Protein AF-A0A6H0S3Q8-F1 (afdb_monomer_lite)

pLDDT: mean 83.38, std 21.19, range [35.56, 98.62]

Foldseek 3Di:
DDDDDDDDDDDDDDDDDDDDDDDDDDDDPDPPPPPDPPPPQPCDLAADLVLLVLLQVVVCVVLVHHQQQKKFQKWWGFSQSWIWTFTARSVHRQWTWIWIAGPVGDIDIGTDDPPDPVCSVVVVLSIDGSPLAPSVLQNVLVVCVLVADDDDSSQKDKGTWMWHQDPVPRAIWIWIFMDHPVRTKIWIAHSHNHTDDID

Secondary structure (DSSP, 8-state):
------------------------------------------------HHHHHHHHHHHHHHHTS-GGG-EEEEEEE-TTS-EEEEEE-SSSTT-EEEEEE-TTS-EEEEEE--S-GGGHHHHHHH-EETTSS-HHHHHHHHHHHTTTS-S-GGG-----EEEEE-TTT--EEEEEEES-TTS-EEEEE-TT--EEEE-

Sequence (199 aa):
MTHTLRTLTAALFIGSTLVACGGSESPTASPSSSTESAATDPAATVLTLATVNQARSTLEELTGAPLNTIQVQSMSIAPSGDMSADALDPDKPTELNKYVAYPDGRTDIRPYDYGGAEKYDALLTTMFGADLVSPETIVSSWEDSFNRVEGERADMKATGVTIARNSGSGEIELYIVNGPERDRQTVYYDPAGTFLRVS

Radius of gyration: 30.55 Å; chains: 1; bounding box: 89×41×84 Å

Organism: NCBI:txid117567

Structure (mmCIF, N/CA/C/O backbone):
data_AF-A0A6H0S3Q8-F1
#
_entry.id   AF-A0A6H0S3Q8-F1
#
loop_
_atom_site.group_PDB
_atom_site.id
_atom_site.type_symbol
_atom_site.label_atom_id
_atom_site.label_alt_id
_atom_site.label_comp_id
_atom_site.label_asym_id
_atom_site.label_entity_id
_atom_site.label_seq_id
_atom_site.pdbx_PDB_ins_code
_atom_site.Cartn_x
_atom_site.Cartn_y
_atom_site.Cartn_z
_atom_site.occupancy
_atom_site.B_iso_or_equiv
_atom_site.auth_seq_id
_atom_site.auth_comp_id
_atom_site.auth_asym_id
_atom_site.auth_atom_id
_atom_site.pdbx_PDB_model_num
ATOM 1 N N . MET A 1 1 ? 75.787 8.147 -14.579 1.00 37.97 1 MET A N 1
ATOM 2 C CA . MET A 1 1 ? 76.760 7.110 -14.984 1.00 37.97 1 MET A CA 1
ATOM 3 C C . MET A 1 1 ? 76.049 5.763 -14.846 1.00 37.97 1 MET A C 1
ATOM 5 O O . MET A 1 1 ? 75.705 5.428 -13.725 1.00 37.97 1 MET A O 1
ATOM 9 N N . THR A 1 2 ? 75.403 5.246 -15.908 1.00 40.44 2 THR A N 1
ATOM 10 C CA . THR A 1 2 ? 75.911 4.208 -16.864 1.00 40.44 2 THR A CA 1
ATOM 11 C C . THR A 1 2 ? 76.284 2.903 -16.137 1.00 40.44 2 THR A C 1
ATOM 13 O O . THR A 1 2 ? 77.103 2.965 -15.235 1.00 40.44 2 THR A O 1
ATOM 16 N N . HIS A 1 3 ? 75.713 1.711 -16.380 1.00 36.41 3 HIS A N 1
ATOM 17 C CA . HIS A 1 3 ? 75.338 0.977 -17.612 1.00 36.41 3 HIS A CA 1
ATOM 18 C C . HIS A 1 3 ? 74.168 -0.007 -17.314 1.00 36.41 3 HIS A C 1
ATOM 20 O O . HIS A 1 3 ? 74.086 -0.507 -16.202 1.00 36.41 3 HIS A O 1
ATOM 26 N N . THR A 1 4 ? 73.123 -0.201 -18.132 1.00 44.78 4 THR A N 1
ATOM 27 C CA . THR A 1 4 ? 72.984 -1.059 -19.342 1.00 44.78 4 THR A CA 1
ATOM 28 C C . THR A 1 4 ? 73.545 -2.488 -19.242 1.00 44.78 4 THR A C 1
ATOM 30 O O . THR A 1 4 ? 74.758 -2.651 -19.228 1.00 44.78 4 THR A O 1
ATOM 33 N N . LEU A 1 5 ? 72.684 -3.514 -19.363 1.00 49.44 5 LEU A N 1
ATOM 34 C CA . LEU A 1 5 ? 72.990 -4.708 -20.170 1.00 49.44 5 LEU A CA 1
ATOM 35 C C . LEU A 1 5 ? 71.709 -5.403 -20.675 1.00 49.44 5 LEU A C 1
ATOM 37 O O . LEU A 1 5 ? 70.820 -5.759 -19.908 1.00 49.44 5 LEU A O 1
ATOM 41 N N . ARG A 1 6 ? 71.639 -5.545 -22.002 1.00 46.16 6 ARG A N 1
ATOM 42 C CA . ARG A 1 6 ? 70.681 -6.341 -22.781 1.00 46.16 6 ARG A CA 1
ATOM 43 C C . ARG A 1 6 ? 71.170 -7.788 -22.849 1.00 46.16 6 ARG A C 1
ATOM 45 O O . ARG A 1 6 ? 72.369 -7.976 -23.035 1.00 46.16 6 ARG A O 1
ATOM 52 N N . THR A 1 7 ? 70.251 -8.749 -22.946 1.00 52.62 7 THR A N 1
ATOM 53 C CA . THR A 1 7 ? 70.541 -10.010 -23.647 1.00 52.62 7 THR A CA 1
ATOM 54 C C . THR A 1 7 ? 69.336 -10.452 -24.477 1.00 52.62 7 THR A C 1
ATOM 56 O O . THR A 1 7 ? 68.273 -10.761 -23.948 1.00 52.62 7 THR A O 1
ATOM 59 N N . LEU A 1 8 ? 69.530 -10.431 -25.799 1.00 49.19 8 LEU A N 1
ATOM 60 C CA . LEU A 1 8 ? 68.725 -11.110 -26.815 1.00 49.19 8 LEU A CA 1
ATOM 61 C C . LEU A 1 8 ? 68.839 -12.628 -26.634 1.00 49.19 8 LEU A C 1
ATOM 63 O O . LEU A 1 8 ? 69.938 -13.122 -26.406 1.00 49.19 8 LEU A O 1
ATOM 67 N N . THR A 1 9 ? 67.770 -13.377 -26.909 1.00 53.69 9 THR A N 1
ATOM 68 C CA . THR A 1 9 ? 67.919 -14.698 -27.544 1.00 53.69 9 THR A CA 1
ATOM 69 C C . THR A 1 9 ? 66.826 -14.870 -28.593 1.00 53.69 9 THR A C 1
ATOM 71 O O . THR A 1 9 ? 65.640 -14.778 -28.293 1.00 53.69 9 THR A O 1
ATOM 74 N N . ALA A 1 10 ? 67.259 -15.048 -29.836 1.00 45.75 10 ALA A N 1
ATOM 75 C CA . ALA A 1 10 ? 66.441 -15.364 -30.994 1.00 45.75 10 ALA A CA 1
ATOM 76 C C . ALA A 1 10 ? 66.364 -16.886 -31.174 1.00 45.75 10 ALA A C 1
ATOM 78 O O . ALA A 1 10 ? 67.333 -17.583 -30.880 1.00 45.75 10 ALA A O 1
ATOM 79 N N . ALA A 1 11 ? 65.272 -17.385 -31.751 1.00 46.78 11 ALA A N 1
ATOM 80 C CA . ALA A 1 11 ? 65.292 -18.633 -32.505 1.00 46.78 11 ALA A CA 1
ATOM 81 C C . ALA A 1 11 ? 64.273 -18.558 -33.648 1.00 46.78 11 ALA A C 1
ATOM 83 O O . ALA A 1 11 ? 63.106 -18.231 -33.454 1.00 46.78 11 ALA A O 1
ATOM 84 N N . LEU A 1 12 ? 64.785 -18.820 -34.845 1.00 44.66 12 LEU A N 1
ATOM 85 C CA . LEU A 1 12 ? 64.181 -18.681 -36.161 1.00 44.66 12 LEU A CA 1
ATOM 86 C C . LEU A 1 12 ? 64.151 -20.080 -36.792 1.00 44.66 12 LEU A C 1
ATOM 88 O O . LEU A 1 12 ? 65.209 -20.690 -36.877 1.00 44.66 12 LEU A O 1
ATOM 92 N N . PHE A 1 13 ? 62.994 -20.563 -37.249 1.00 44.47 13 PHE A N 1
ATOM 93 C CA . PHE A 1 13 ? 62.846 -21.692 -38.190 1.00 44.47 13 PHE A CA 1
ATOM 94 C C . PHE A 1 13 ? 61.515 -21.483 -38.942 1.00 44.47 13 PHE A C 1
ATOM 96 O O . PHE A 1 13 ? 60.461 -21.493 -38.319 1.00 44.47 13 PHE A O 1
ATOM 103 N N . ILE A 1 14 ? 61.521 -20.898 -40.148 1.00 50.25 14 ILE A N 1
ATOM 104 C CA . ILE A 1 14 ? 61.661 -21.488 -41.503 1.00 50.25 14 ILE A CA 1
ATOM 105 C C . ILE A 1 14 ? 60.522 -22.451 -41.873 1.00 50.25 14 ILE A C 1
ATOM 107 O O . ILE A 1 14 ? 60.406 -23.526 -41.296 1.00 50.25 14 ILE A O 1
ATOM 111 N N . GLY A 1 15 ? 59.788 -22.110 -42.942 1.00 36.62 15 GLY A N 1
ATOM 112 C CA . GLY A 1 15 ? 59.034 -23.089 -43.728 1.00 36.62 15 GLY A CA 1
ATOM 113 C C . GLY A 1 15 ? 57.941 -22.516 -44.634 1.00 36.62 15 GLY A C 1
ATOM 114 O O . GLY A 1 15 ? 56.770 -22.782 -44.396 1.00 36.62 15 GLY A O 1
ATOM 115 N N . SER A 1 16 ? 58.299 -21.776 -45.688 1.00 48.41 16 SER A N 1
ATOM 116 C CA . SER A 1 16 ? 57.371 -21.417 -46.775 1.00 48.41 16 SER A CA 1
ATOM 117 C C . SER A 1 16 ? 57.587 -22.340 -47.975 1.00 48.41 16 SER A C 1
ATOM 119 O O . SER A 1 16 ? 58.695 -22.378 -48.507 1.00 48.41 16 SER A O 1
ATOM 121 N N . THR A 1 17 ? 56.536 -23.011 -48.460 1.00 52.78 17 THR A N 1
ATOM 122 C CA . THR A 1 17 ? 56.474 -23.521 -49.843 1.00 52.78 17 THR A CA 1
ATOM 123 C C . THR A 1 17 ? 55.113 -23.211 -50.486 1.00 52.78 17 THR A C 1
ATOM 125 O O . THR A 1 17 ? 54.071 -23.687 -50.061 1.00 52.78 17 THR A O 1
ATOM 128 N N . LEU A 1 18 ? 55.182 -22.293 -51.454 1.00 43.75 18 LEU A N 1
ATOM 129 C CA . LEU A 1 18 ? 54.525 -22.190 -52.769 1.00 43.75 18 LEU A CA 1
ATOM 130 C C . LEU A 1 18 ? 53.076 -22.690 -53.000 1.00 43.75 18 LEU A C 1
ATOM 132 O O . LEU A 1 18 ? 52.806 -23.878 -53.102 1.00 43.75 18 LEU A O 1
ATOM 136 N N . VAL A 1 19 ? 52.204 -21.699 -53.236 1.00 50.97 19 VAL A N 1
ATOM 137 C CA . VAL A 1 19 ? 51.273 -21.485 -54.373 1.00 50.97 19 VAL A CA 1
ATOM 138 C C . VAL A 1 19 ? 50.834 -22.697 -55.214 1.00 50.97 19 VAL A C 1
ATOM 140 O O . VAL A 1 19 ? 51.621 -23.260 -55.971 1.00 50.97 19 VAL A O 1
ATOM 143 N N . ALA A 1 20 ? 49.513 -22.902 -55.268 1.00 42.34 20 ALA A N 1
ATOM 144 C CA . ALA A 1 20 ? 48.808 -23.384 -56.456 1.00 42.34 20 ALA A CA 1
ATOM 145 C C . ALA A 1 20 ? 47.635 -22.437 -56.780 1.00 42.34 20 ALA A C 1
ATOM 147 O O . ALA A 1 20 ? 46.833 -22.094 -55.914 1.00 42.34 20 ALA A O 1
ATOM 148 N N . CYS A 1 21 ? 47.599 -21.972 -58.029 1.00 46.19 21 CYS A N 1
ATOM 149 C CA . CYS A 1 21 ? 46.582 -21.101 -58.615 1.00 46.19 21 CYS A CA 1
ATOM 150 C C . CYS A 1 21 ? 45.294 -21.859 -58.964 1.00 46.19 21 CYS A C 1
ATOM 152 O O . CYS A 1 21 ? 45.359 -23.009 -59.387 1.00 46.19 21 CYS A O 1
ATOM 154 N N . GLY A 1 22 ? 44.177 -21.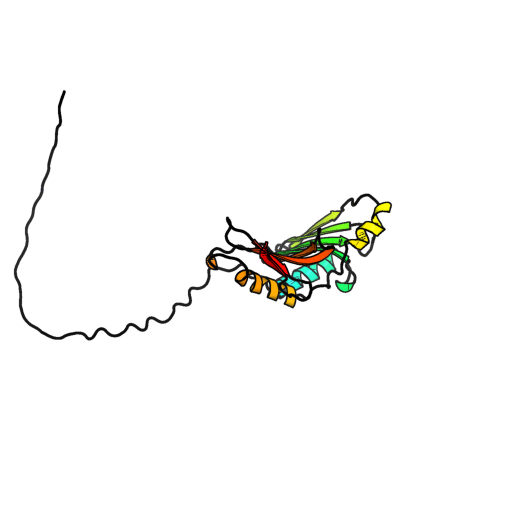126 -58.993 1.00 35.56 22 GLY A N 1
ATOM 155 C CA . GLY A 1 22 ? 43.127 -21.331 -59.995 1.00 35.56 22 GLY A CA 1
ATOM 156 C C . GLY A 1 22 ? 41.780 -21.798 -59.451 1.00 35.56 22 GLY A C 1
ATOM 157 O O . GLY A 1 22 ? 41.643 -22.935 -59.021 1.00 35.56 22 GLY A O 1
ATOM 158 N N . GLY A 1 23 ? 40.772 -20.928 -59.554 1.00 36.25 23 GLY A N 1
ATOM 159 C CA . GLY A 1 23 ? 39.369 -21.291 -59.352 1.00 36.25 23 GLY A CA 1
ATOM 160 C C . GLY A 1 23 ? 38.523 -20.108 -58.899 1.00 36.25 23 GLY A C 1
ATOM 161 O O . GLY A 1 23 ? 38.315 -19.916 -57.708 1.00 36.25 23 GLY A O 1
ATOM 162 N N . SER A 1 24 ? 38.071 -19.289 -59.847 1.00 48.22 24 SER A N 1
ATOM 163 C CA . SER A 1 24 ? 37.031 -18.287 -59.618 1.00 48.22 24 SER A CA 1
ATOM 164 C C . SER A 1 24 ? 35.698 -18.978 -59.349 1.00 48.22 24 SER A C 1
ATOM 166 O O . SER A 1 24 ? 35.182 -19.611 -60.257 1.00 48.22 24 SER A O 1
ATOM 168 N N . GLU A 1 25 ? 35.127 -18.790 -58.160 1.00 41.88 25 GLU A N 1
ATOM 169 C CA . GLU A 1 25 ? 33.683 -18.868 -57.906 1.00 41.88 25 GLU A CA 1
ATOM 170 C C . GLU A 1 25 ? 33.374 -18.092 -56.613 1.00 41.88 25 GLU A C 1
ATOM 172 O O . GLU A 1 25 ? 33.877 -18.399 -55.533 1.00 41.88 25 GLU A O 1
ATOM 177 N N . SER A 1 26 ? 32.604 -17.010 -56.740 1.00 50.09 26 SER A N 1
ATOM 178 C CA . SER A 1 26 ? 32.099 -16.219 -55.618 1.00 50.09 26 SER A CA 1
ATOM 179 C C . SER A 1 26 ? 31.085 -17.028 -54.807 1.00 50.09 26 SER A C 1
ATOM 181 O O . SER A 1 26 ? 30.124 -17.517 -55.399 1.00 50.09 26 SER A O 1
ATOM 183 N N . PRO A 1 27 ? 31.161 -17.068 -53.468 1.00 45.69 27 PRO A N 1
ATOM 184 C CA . PRO A 1 27 ? 29.977 -17.315 -52.674 1.00 45.69 27 PRO A CA 1
ATOM 185 C C . PRO A 1 27 ? 29.299 -15.970 -52.398 1.00 45.69 27 PRO A C 1
ATOM 187 O O . PRO A 1 27 ? 29.815 -15.117 -51.674 1.00 45.69 27 PRO A O 1
ATOM 190 N N . THR A 1 28 ? 28.134 -15.783 -53.014 1.00 43.44 28 THR A N 1
ATOM 191 C CA . THR A 1 28 ? 27.115 -14.807 -52.621 1.00 43.44 28 THR A CA 1
ATOM 192 C C . THR A 1 28 ? 26.948 -14.853 -51.103 1.00 43.44 28 THR A C 1
ATOM 194 O O . THR A 1 28 ? 26.512 -15.867 -50.555 1.00 43.44 28 THR A O 1
ATOM 197 N N . ALA A 1 29 ? 27.313 -13.767 -50.421 1.00 43.38 29 ALA A N 1
ATOM 198 C CA . ALA A 1 29 ? 27.027 -13.594 -49.006 1.00 43.38 29 ALA A CA 1
ATOM 199 C C . ALA A 1 29 ? 25.505 -13.643 -48.823 1.00 43.38 29 ALA A C 1
ATOM 201 O O . ALA A 1 29 ? 24.787 -12.725 -49.218 1.00 43.38 29 ALA A O 1
ATOM 202 N N . SER A 1 30 ? 25.011 -14.756 -48.284 1.00 44.91 30 SER A N 1
ATOM 203 C CA . SER A 1 30 ? 23.626 -14.858 -47.839 1.00 44.91 30 SER A CA 1
ATOM 204 C C . SER A 1 30 ? 23.419 -13.847 -46.709 1.00 44.91 30 SER A C 1
ATOM 206 O O . SER A 1 30 ? 24.271 -13.777 -45.819 1.00 44.91 30 SER A O 1
ATOM 208 N N . PRO A 1 31 ? 22.331 -13.057 -46.705 1.00 43.62 31 PRO A N 1
ATOM 209 C CA . PRO A 1 31 ? 21.992 -12.280 -45.529 1.00 43.62 31 PRO A CA 1
ATOM 210 C C . PRO A 1 31 ? 21.654 -13.282 -44.426 1.00 43.62 31 PRO A C 1
ATOM 212 O O . PRO A 1 31 ? 20.655 -13.995 -44.514 1.00 43.62 31 PRO A O 1
ATOM 215 N N . SER A 1 32 ? 22.509 -13.383 -43.409 1.00 39.06 32 SER A N 1
ATOM 216 C CA . SER A 1 32 ? 22.158 -14.098 -42.189 1.00 39.06 32 SER A CA 1
ATOM 217 C C . SER A 1 32 ? 20.965 -13.388 -41.564 1.00 39.06 32 SER A C 1
ATOM 219 O O . SER A 1 32 ? 21.103 -12.355 -40.912 1.00 39.06 32 SER A O 1
ATOM 221 N N . SER A 1 33 ? 19.782 -13.950 -41.792 1.00 48.16 33 SER A N 1
ATOM 222 C CA . SER A 1 33 ? 18.615 -13.783 -40.941 1.00 48.16 33 SER A CA 1
ATOM 223 C C . SER A 1 33 ? 18.953 -14.395 -39.585 1.00 48.16 33 SER A C 1
ATOM 225 O O . SER A 1 33 ? 18.654 -15.555 -39.316 1.00 48.16 33 SER A O 1
ATOM 227 N N . SER A 1 34 ? 19.645 -13.630 -38.749 1.00 42.69 34 SER A N 1
ATOM 228 C CA . SER A 1 34 ? 19.772 -13.955 -37.338 1.00 42.69 34 SER A CA 1
ATOM 229 C C . SER A 1 34 ? 18.513 -13.442 -36.660 1.00 42.69 34 SER A C 1
ATOM 231 O O . SER A 1 34 ? 18.382 -12.255 -36.376 1.00 42.69 34 SER A O 1
ATOM 233 N N . THR A 1 35 ? 17.569 -14.364 -36.502 1.00 40.66 35 THR A N 1
ATOM 234 C CA . THR A 1 35 ? 16.461 -14.335 -35.552 1.00 40.66 35 THR A CA 1
ATOM 235 C C . THR A 1 35 ? 16.849 -13.543 -34.306 1.00 40.66 35 THR A C 1
ATOM 237 O O . THR A 1 35 ? 17.895 -13.815 -33.714 1.00 40.66 35 THR A O 1
ATOM 240 N N . GLU A 1 36 ? 16.012 -12.576 -33.926 1.00 43.66 36 GLU A N 1
ATOM 241 C CA . GLU A 1 36 ? 16.037 -11.958 -32.604 1.00 43.66 36 GLU A CA 1
ATOM 242 C C . GLU A 1 36 ? 16.150 -13.063 -31.553 1.00 43.66 36 GLU A C 1
ATOM 244 O O . GLU A 1 36 ? 15.192 -13.783 -31.266 1.00 43.66 36 GLU A O 1
ATOM 249 N N . SER A 1 37 ? 17.333 -13.209 -30.961 1.00 37.81 37 SER A N 1
ATOM 250 C CA . SER A 1 37 ? 17.400 -13.729 -29.609 1.00 37.81 37 SER A CA 1
ATOM 251 C C . SER A 1 37 ? 16.734 -12.664 -28.759 1.00 37.81 37 SER A C 1
ATOM 253 O O . SER A 1 37 ? 17.358 -11.652 -28.445 1.00 37.81 37 SER A O 1
ATOM 255 N N . ALA A 1 38 ? 15.455 -12.872 -28.438 1.00 46.47 38 ALA A N 1
ATOM 256 C CA . ALA A 1 38 ? 14.836 -12.235 -27.293 1.00 46.47 38 ALA A CA 1
ATOM 257 C C . ALA A 1 38 ? 15.779 -12.494 -26.117 1.00 46.47 38 ALA A C 1
ATOM 259 O O . ALA A 1 38 ? 15.890 -13.619 -25.625 1.00 46.47 38 ALA A O 1
ATOM 260 N N . ALA A 1 39 ? 16.561 -11.477 -25.763 1.00 42.12 39 ALA A N 1
ATOM 261 C CA . ALA A 1 39 ? 17.361 -11.511 -24.565 1.00 42.12 39 ALA A CA 1
ATOM 262 C C . ALA A 1 39 ? 16.360 -11.705 -23.432 1.00 42.12 39 ALA A C 1
ATOM 264 O O . ALA A 1 39 ? 15.492 -10.861 -23.214 1.00 42.12 39 ALA A O 1
ATOM 265 N N . THR A 1 40 ? 16.424 -12.861 -22.778 1.00 42.16 40 THR A N 1
ATOM 266 C CA . THR A 1 40 ? 15.733 -13.085 -21.519 1.00 42.16 40 THR A CA 1
ATOM 267 C C . THR A 1 40 ? 16.235 -12.012 -20.564 1.00 42.16 40 THR A C 1
ATOM 269 O O . THR A 1 40 ? 17.372 -12.080 -20.094 1.00 42.16 40 THR A O 1
ATOM 272 N N . ASP A 1 41 ? 15.403 -10.991 -20.374 1.00 40.12 41 ASP A N 1
ATOM 273 C CA . ASP A 1 41 ? 15.612 -9.874 -19.462 1.00 40.12 41 ASP A CA 1
ATOM 274 C C . ASP A 1 41 ? 16.012 -10.455 -18.093 1.00 40.12 41 ASP A C 1
ATOM 276 O O . ASP A 1 41 ? 15.328 -11.367 -17.605 1.00 40.12 41 ASP A O 1
ATOM 280 N N . PRO A 1 42 ? 17.148 -10.054 -17.493 1.00 41.38 42 PRO A N 1
ATOM 281 C CA . PRO A 1 42 ? 17.598 -10.606 -16.223 1.00 41.38 42 PRO A CA 1
ATOM 282 C C . PRO A 1 42 ? 16.590 -10.272 -15.122 1.00 41.38 42 PRO A C 1
ATOM 284 O O . PRO A 1 42 ? 16.656 -9.203 -14.529 1.00 41.38 42 PRO A O 1
ATOM 287 N N . ALA A 1 43 ? 15.668 -11.210 -14.869 1.00 44.81 43 ALA A N 1
ATOM 288 C CA . ALA A 1 43 ? 14.717 -11.266 -13.760 1.00 44.81 43 ALA A CA 1
ATOM 289 C C . ALA A 1 43 ? 14.374 -9.882 -13.190 1.00 44.81 43 ALA A C 1
ATOM 291 O O . ALA A 1 43 ? 14.775 -9.546 -12.072 1.00 44.81 43 ALA A O 1
ATOM 292 N N . ALA A 1 44 ? 13.646 -9.068 -13.964 1.00 53.31 44 ALA A N 1
ATOM 293 C CA . ALA A 1 44 ? 12.964 -7.917 -13.394 1.00 53.31 44 ALA A CA 1
ATOM 294 C C . ALA A 1 44 ? 12.204 -8.415 -12.161 1.00 53.31 44 ALA A C 1
ATOM 296 O O . ALA A 1 44 ? 11.518 -9.435 -12.230 1.00 53.31 44 ALA A O 1
ATOM 297 N N . THR A 1 45 ? 12.381 -7.763 -11.016 1.00 75.38 45 THR A N 1
ATOM 298 C CA . THR A 1 45 ? 11.681 -8.141 -9.793 1.00 75.38 45 THR A CA 1
ATOM 299 C C . THR A 1 45 ? 10.172 -8.058 -10.082 1.00 75.38 45 THR A C 1
ATOM 301 O O . THR A 1 45 ? 9.641 -6.965 -10.267 1.00 75.38 45 THR A O 1
ATOM 304 N N . VAL A 1 46 ? 9.484 -9.193 -10.244 1.00 88.62 46 VAL A N 1
ATOM 305 C CA . VAL A 1 46 ? 8.073 -9.210 -10.668 1.00 88.62 46 VAL A CA 1
ATOM 306 C C . VAL A 1 46 ? 7.182 -9.204 -9.436 1.00 88.62 46 VAL A C 1
ATOM 308 O O . VAL A 1 46 ? 7.210 -10.150 -8.653 1.00 88.62 46 VAL A O 1
ATOM 311 N N . LEU A 1 47 ? 6.362 -8.165 -9.276 1.00 95.00 47 LEU A N 1
ATOM 312 C CA . LEU A 1 47 ? 5.256 -8.179 -8.326 1.00 95.00 47 LEU A CA 1
ATOM 313 C C . LEU A 1 47 ? 4.030 -8.782 -9.011 1.00 95.00 47 LEU A C 1
ATOM 315 O O . LEU A 1 47 ? 3.596 -8.284 -10.044 1.00 95.00 47 LEU A O 1
ATOM 319 N N . THR A 1 48 ? 3.471 -9.851 -8.447 1.00 96.31 48 THR A N 1
ATOM 320 C CA . THR A 1 48 ? 2.321 -10.549 -9.042 1.00 96.31 48 THR A CA 1
ATOM 321 C C . THR A 1 48 ? 1.036 -10.293 -8.264 1.00 96.31 48 THR A C 1
ATOM 323 O O . THR A 1 48 ? 1.065 -10.021 -7.063 1.00 96.31 48 THR A O 1
ATOM 326 N N . LEU A 1 49 ? -0.110 -10.478 -8.926 1.00 97.94 49 LEU A N 1
ATOM 327 C CA . LEU A 1 49 ? -1.424 -10.425 -8.279 1.00 97.94 49 LEU A CA 1
ATOM 328 C C . LEU A 1 49 ? -1.545 -11.445 -7.133 1.00 97.94 49 LEU A C 1
ATOM 330 O O . LEU A 1 49 ? -2.126 -11.142 -6.096 1.00 97.94 49 LEU A O 1
ATOM 334 N N . ALA A 1 50 ? -0.952 -12.633 -7.292 1.00 97.00 50 ALA A N 1
ATOM 335 C CA . ALA A 1 50 ? -0.928 -13.654 -6.246 1.00 97.00 50 ALA A CA 1
ATOM 336 C C . ALA A 1 50 ? -0.167 -13.172 -5.002 1.00 97.00 50 ALA A C 1
ATOM 338 O O . ALA A 1 50 ? -0.676 -13.315 -3.894 1.00 97.00 50 ALA A O 1
ATOM 339 N N . THR A 1 51 ? 0.997 -12.539 -5.184 1.00 96.81 51 THR A N 1
ATOM 340 C CA . THR A 1 51 ? 1.787 -11.952 -4.089 1.00 96.81 51 THR A CA 1
ATOM 341 C C . THR A 1 51 ? 1.000 -10.868 -3.349 1.00 96.81 51 THR A C 1
ATOM 343 O O . THR A 1 51 ? 0.954 -10.868 -2.122 1.00 96.81 51 THR A O 1
ATOM 346 N N . VAL A 1 52 ? 0.337 -9.965 -4.081 1.00 98.12 52 VAL A N 1
ATOM 347 C CA . VAL A 1 52 ? -0.460 -8.880 -3.482 1.00 98.12 52 VAL A CA 1
ATOM 348 C C . VAL A 1 52 ? -1.677 -9.426 -2.729 1.00 98.12 52 VAL A C 1
ATOM 350 O O . VAL A 1 52 ? -1.951 -8.996 -1.609 1.00 98.12 52 VAL A O 1
ATOM 353 N N . ASN A 1 53 ? -2.388 -10.398 -3.304 1.00 98.00 53 ASN A N 1
ATOM 354 C CA . ASN A 1 53 ? -3.537 -11.025 -2.651 1.00 98.00 53 ASN A CA 1
ATOM 355 C C . ASN A 1 53 ? -3.128 -11.832 -1.415 1.00 98.00 53 ASN A C 1
ATOM 357 O O . ASN A 1 53 ? -3.819 -11.776 -0.402 1.00 98.00 53 ASN A O 1
ATOM 361 N N . GLN A 1 54 ? -1.989 -12.527 -1.465 1.00 96.69 54 GLN A N 1
ATOM 362 C CA . GLN A 1 54 ? -1.437 -13.215 -0.302 1.00 96.69 54 GLN A CA 1
ATOM 363 C C . GLN A 1 54 ? -1.112 -12.222 0.818 1.00 96.69 54 GLN A C 1
ATOM 365 O O . GLN A 1 54 ? -1.551 -12.426 1.943 1.00 96.69 54 GLN A O 1
ATOM 370 N N . ALA A 1 55 ? -0.422 -11.119 0.511 1.00 97.44 55 ALA A N 1
ATOM 371 C CA . ALA A 1 55 ? -0.102 -10.080 1.490 1.00 97.44 55 ALA A CA 1
ATOM 372 C C . ALA A 1 55 ? -1.359 -9.521 2.186 1.00 97.44 55 ALA A C 1
ATOM 374 O O . ALA A 1 55 ? -1.362 -9.333 3.402 1.00 97.44 55 ALA A O 1
ATOM 375 N N . ARG A 1 56 ? -2.446 -9.309 1.431 1.00 97.50 56 ARG A N 1
ATOM 376 C CA . ARG A 1 56 ? -3.742 -8.863 1.972 1.00 97.50 56 ARG A CA 1
ATOM 377 C C . ARG A 1 56 ? -4.407 -9.913 2.851 1.00 97.50 56 ARG A C 1
ATOM 379 O O . ARG A 1 56 ? -4.797 -9.584 3.962 1.00 97.50 56 ARG A O 1
ATOM 386 N N . SER A 1 57 ? -4.472 -11.160 2.388 1.00 97.38 57 SER A N 1
ATOM 387 C CA . SER A 1 57 ? -5.010 -12.278 3.174 1.00 97.38 57 SER A CA 1
ATOM 388 C C . SER A 1 57 ? -4.246 -12.446 4.488 1.00 97.38 57 SER A C 1
ATOM 390 O O . SER A 1 57 ? -4.845 -12.632 5.539 1.00 97.38 57 SER A O 1
ATOM 392 N N . THR A 1 58 ? -2.917 -12.322 4.460 1.00 97.50 58 THR A N 1
ATOM 393 C CA . THR A 1 58 ? -2.096 -12.393 5.673 1.00 97.50 58 THR A CA 1
ATOM 394 C C . THR A 1 58 ? -2.360 -11.220 6.616 1.00 97.50 58 THR A C 1
ATOM 396 O O . THR A 1 58 ? -2.342 -11.405 7.829 1.00 97.50 58 THR A O 1
ATOM 399 N N . LEU A 1 59 ? -2.639 -10.018 6.102 1.00 98.00 59 LEU A N 1
ATOM 400 C CA . LEU A 1 59 ? -3.051 -8.900 6.951 1.00 98.00 59 LEU A CA 1
ATOM 401 C C . LEU A 1 59 ? -4.412 -9.162 7.618 1.00 98.00 59 LEU A C 1
ATOM 403 O O . LEU A 1 59 ? -4.557 -8.893 8.809 1.00 98.00 59 LEU A O 1
ATOM 407 N N . GLU A 1 60 ? -5.383 -9.719 6.889 1.00 97.88 60 GLU A N 1
ATOM 408 C CA . GLU A 1 60 ? -6.675 -10.137 7.458 1.00 97.88 60 GLU A CA 1
ATOM 409 C C . GLU A 1 60 ? -6.488 -11.194 8.556 1.00 97.88 60 GLU A C 1
ATOM 411 O O . GLU A 1 60 ? -7.062 -11.079 9.635 1.00 97.88 60 GLU A O 1
ATOM 416 N N . GLU A 1 61 ? -5.625 -12.189 8.330 1.00 97.12 61 GLU A N 1
ATOM 417 C CA . GLU A 1 61 ? -5.303 -13.223 9.321 1.00 97.12 61 GLU A CA 1
ATOM 418 C C . GLU A 1 61 ? -4.636 -12.649 10.578 1.00 97.12 61 GLU A C 1
ATOM 420 O O . GLU A 1 61 ? -5.002 -13.021 11.693 1.00 97.12 61 GLU A O 1
ATOM 425 N N . LEU A 1 62 ? -3.669 -11.740 10.414 1.00 96.62 62 LEU A N 1
ATOM 426 C CA . LEU A 1 62 ? -2.937 -11.138 11.533 1.00 96.62 62 LEU A CA 1
ATOM 427 C C . LEU A 1 62 ? -3.793 -10.188 12.371 1.00 96.62 62 LEU A C 1
ATOM 429 O O . LEU A 1 62 ? -3.576 -10.080 13.575 1.00 96.62 62 LEU A O 1
ATOM 433 N N . THR A 1 63 ? -4.730 -9.490 11.734 1.00 96.31 63 THR A N 1
ATOM 434 C CA . THR A 1 63 ? -5.640 -8.549 12.405 1.00 96.31 63 THR A CA 1
ATOM 435 C C . THR A 1 63 ? -6.929 -9.209 12.886 1.00 96.31 63 THR A C 1
ATOM 437 O O . THR A 1 63 ? -7.642 -8.621 13.690 1.00 96.31 63 THR A O 1
ATOM 440 N N . GLY A 1 64 ? -7.252 -10.409 12.392 1.00 96.44 64 GLY A N 1
ATOM 441 C CA . GLY A 1 64 ? -8.507 -11.097 12.689 1.00 96.44 64 GLY A CA 1
ATOM 442 C C . GLY A 1 64 ? -9.746 -10.443 12.064 1.00 96.44 64 GLY A C 1
ATOM 443 O O . GLY A 1 64 ? -10.864 -10.780 12.455 1.00 96.44 64 GLY A O 1
ATOM 444 N N . ALA A 1 65 ? -9.576 -9.527 11.106 1.00 97.25 65 ALA A N 1
ATOM 445 C CA . ALA A 1 65 ? -10.656 -8.719 10.544 1.00 97.25 65 ALA A CA 1
ATOM 446 C C . ALA A 1 65 ? -10.641 -8.704 9.006 1.00 97.25 65 ALA A C 1
ATOM 448 O O . ALA A 1 65 ? -9.582 -8.845 8.396 1.00 97.25 65 ALA A O 1
ATOM 449 N N . PRO A 1 66 ? -11.800 -8.508 8.350 1.00 97.25 66 PRO A N 1
ATOM 450 C CA . PRO A 1 66 ? -11.856 -8.376 6.897 1.00 97.25 66 PRO A CA 1
ATOM 451 C C . PRO A 1 66 ? -11.199 -7.070 6.428 1.00 97.25 66 PRO A C 1
ATOM 453 O O . PRO A 1 66 ? -11.337 -6.028 7.077 1.00 97.25 66 PRO A O 1
ATOM 456 N N . LEU A 1 67 ? -10.547 -7.100 5.262 1.00 96.25 67 LEU A N 1
ATOM 457 C CA . LEU A 1 67 ? -9.687 -6.023 4.754 1.00 96.25 67 LEU A CA 1
ATOM 458 C C . LEU A 1 67 ? -10.383 -4.653 4.709 1.00 96.25 67 LEU A C 1
ATOM 460 O O . LEU A 1 67 ? -9.777 -3.642 5.049 1.00 96.25 67 LEU A O 1
ATOM 464 N N . ASN A 1 68 ? -11.670 -4.621 4.354 1.00 95.81 68 ASN A N 1
ATOM 465 C CA . ASN A 1 68 ? -12.480 -3.399 4.256 1.00 95.81 68 ASN A CA 1
ATOM 466 C C . ASN A 1 68 ? -12.829 -2.746 5.608 1.00 95.81 68 ASN A C 1
ATOM 468 O O . ASN A 1 68 ? -13.448 -1.683 5.644 1.00 95.81 68 ASN A O 1
ATOM 472 N N . THR A 1 69 ? -12.469 -3.382 6.722 1.00 95.94 69 THR A N 1
ATOM 473 C CA . THR A 1 69 ? -12.610 -2.824 8.077 1.00 95.94 69 THR A CA 1
ATOM 474 C C . THR A 1 69 ? -11.276 -2.396 8.680 1.00 95.94 69 THR A C 1
ATOM 476 O O . THR A 1 69 ? -11.260 -1.674 9.676 1.00 95.94 69 THR A O 1
ATOM 479 N N . ILE A 1 70 ? -10.159 -2.792 8.064 1.00 98.00 70 ILE A N 1
ATOM 480 C CA . ILE A 1 70 ? -8.817 -2.483 8.550 1.00 98.00 70 ILE A CA 1
ATOM 481 C C . ILE A 1 70 ? -8.449 -1.066 8.115 1.00 98.00 70 ILE A C 1
ATOM 483 O O . ILE A 1 70 ? -8.463 -0.728 6.929 1.00 98.00 70 ILE A O 1
ATOM 487 N N . GLN A 1 71 ? -8.077 -0.238 9.087 1.00 97.56 71 GLN A N 1
ATOM 488 C CA . GLN A 1 71 ? -7.561 1.104 8.847 1.00 97.56 71 GLN A CA 1
ATOM 489 C C . GLN A 1 71 ? -6.040 1.106 8.969 1.00 97.56 71 GLN A C 1
ATOM 491 O O . GLN A 1 71 ? -5.496 0.731 10.006 1.00 97.56 71 GLN A O 1
ATOM 496 N N . VAL A 1 72 ? -5.358 1.559 7.920 1.00 97.75 72 VAL A N 1
ATOM 497 C CA . VAL A 1 72 ? -3.896 1.609 7.812 1.00 97.75 72 VAL A CA 1
ATOM 498 C C . VAL A 1 72 ? -3.402 3.051 7.692 1.00 97.75 72 VAL A C 1
ATOM 500 O O . VAL A 1 72 ? -4.056 3.902 7.098 1.00 97.75 72 VAL A O 1
ATOM 503 N N . GLN A 1 73 ? -2.238 3.330 8.268 1.00 96.62 73 GLN A N 1
ATOM 504 C CA . GLN A 1 73 ? -1.459 4.546 8.039 1.00 96.62 73 GLN A CA 1
ATOM 505 C C . GLN A 1 73 ? -0.479 4.350 6.880 1.00 96.62 73 GLN A C 1
ATOM 507 O O . GLN A 1 73 ? -0.172 5.291 6.145 1.00 96.62 73 GLN A O 1
ATOM 512 N N . SER A 1 74 ? 0.037 3.131 6.729 1.00 97.94 74 SER A N 1
ATOM 513 C CA . SER A 1 74 ? 0.902 2.752 5.623 1.00 97.94 74 SER A CA 1
ATOM 514 C C . SER A 1 74 ? 0.778 1.257 5.332 1.00 97.94 74 SER A C 1
ATOM 516 O O . SER A 1 74 ? 0.485 0.461 6.226 1.00 97.94 74 SER A O 1
ATOM 518 N N . MET A 1 75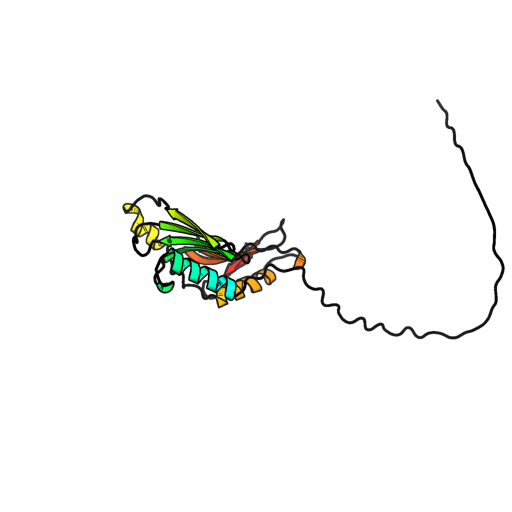 ? 1.005 0.873 4.079 1.00 98.25 75 MET A N 1
ATOM 519 C CA . MET A 1 75 ? 1.134 -0.524 3.668 1.00 98.25 75 MET A CA 1
ATOM 520 C C . MET A 1 75 ? 2.252 -0.644 2.640 1.00 98.25 75 MET A C 1
ATOM 522 O O . MET A 1 75 ? 2.296 0.128 1.688 1.00 98.25 75 MET A O 1
ATOM 526 N N . SER A 1 76 ? 3.146 -1.611 2.807 1.00 98.31 76 SER A N 1
ATOM 527 C CA . SER A 1 76 ? 4.228 -1.909 1.876 1.00 98.31 76 SER A CA 1
ATOM 528 C C . SER A 1 76 ? 4.215 -3.386 1.507 1.00 98.31 76 SER A C 1
ATOM 530 O O . SER A 1 76 ? 4.064 -4.244 2.380 1.00 98.31 76 SER A O 1
ATOM 532 N N . ILE A 1 77 ? 4.355 -3.672 0.213 1.00 98.31 77 ILE A N 1
ATOM 533 C CA . ILE A 1 77 ? 4.372 -5.025 -0.346 1.00 98.31 77 ILE A CA 1
ATOM 534 C C . ILE A 1 77 ? 5.587 -5.144 -1.261 1.00 98.31 77 ILE A C 1
ATOM 536 O O . ILE A 1 77 ? 5.707 -4.426 -2.260 1.00 98.31 77 ILE A O 1
ATOM 540 N N . ALA A 1 78 ? 6.484 -6.064 -0.926 1.00 96.62 78 ALA A N 1
ATOM 541 C CA . ALA A 1 78 ? 7.647 -6.380 -1.735 1.00 96.62 78 ALA A CA 1
ATOM 542 C C . ALA A 1 78 ? 7.351 -7.554 -2.688 1.00 96.62 78 ALA A C 1
ATOM 544 O O . ALA A 1 78 ? 6.606 -8.471 -2.337 1.00 96.62 78 ALA A O 1
ATOM 545 N N . PRO A 1 79 ? 7.985 -7.604 -3.873 1.00 94.75 79 PRO A N 1
ATOM 546 C CA . PRO A 1 79 ? 7.868 -8.744 -4.786 1.00 94.75 79 PRO A CA 1
ATOM 547 C C . PRO A 1 79 ? 8.331 -10.078 -4.190 1.00 94.75 79 PRO A C 1
ATOM 549 O O . PRO A 1 79 ? 7.885 -11.136 -4.625 1.00 94.75 79 PRO A O 1
ATOM 552 N N . SER A 1 80 ? 9.226 -10.032 -3.199 1.00 93.12 80 SER A N 1
ATOM 553 C CA . SER A 1 80 ? 9.677 -11.196 -2.430 1.00 93.12 80 SER A CA 1
ATOM 554 C C . SER A 1 80 ? 8.561 -11.840 -1.607 1.00 93.12 80 SER A C 1
ATOM 556 O O . SER A 1 80 ? 8.734 -12.972 -1.171 1.00 93.12 80 SER A O 1
ATOM 558 N N . GLY A 1 81 ? 7.436 -11.147 -1.402 1.00 93.31 81 GLY A N 1
ATOM 559 C CA . GLY A 1 81 ? 6.344 -11.571 -0.528 1.00 93.31 81 GLY A CA 1
ATOM 560 C C . GLY A 1 81 ? 6.414 -10.982 0.879 1.00 93.31 81 GLY A C 1
ATOM 561 O O . GLY A 1 81 ? 5.529 -11.260 1.682 1.00 93.31 81 GLY A O 1
ATOM 562 N N . ASP A 1 82 ? 7.421 -10.156 1.184 1.00 96.75 82 ASP A N 1
ATOM 563 C CA . ASP A 1 82 ? 7.432 -9.398 2.434 1.00 96.75 82 ASP A CA 1
ATOM 564 C C . ASP A 1 82 ? 6.293 -8.368 2.434 1.00 96.75 82 ASP A C 1
ATOM 566 O O . ASP A 1 82 ? 6.090 -7.636 1.459 1.00 96.75 82 ASP A O 1
ATOM 570 N N . MET A 1 83 ? 5.570 -8.292 3.547 1.00 97.94 83 MET A N 1
ATOM 571 C CA . MET A 1 83 ? 4.500 -7.327 3.779 1.00 97.94 83 MET A CA 1
ATOM 572 C C . MET A 1 83 ? 4.740 -6.600 5.098 1.00 97.94 83 MET A C 1
ATOM 574 O O . MET A 1 83 ? 5.158 -7.198 6.090 1.00 97.94 83 MET A O 1
ATOM 578 N N . SER A 1 84 ? 4.463 -5.300 5.110 1.00 98.12 84 SER A N 1
ATOM 579 C CA . SER A 1 84 ? 4.421 -4.493 6.325 1.00 98.12 84 SER A CA 1
ATOM 580 C C . SER A 1 84 ? 3.232 -3.545 6.272 1.00 98.12 84 SER A C 1
ATOM 582 O O . SER A 1 84 ? 3.073 -2.836 5.283 1.00 98.12 84 SER A O 1
ATOM 584 N N . ALA A 1 85 ? 2.452 -3.461 7.343 1.00 98.25 85 ALA A N 1
ATOM 585 C CA . ALA A 1 85 ? 1.373 -2.489 7.474 1.00 98.25 85 ALA A CA 1
ATOM 586 C C . ALA A 1 85 ? 1.376 -1.866 8.869 1.00 98.25 85 ALA A C 1
ATOM 588 O O . ALA A 1 85 ? 1.433 -2.581 9.869 1.00 98.25 85 ALA A O 1
ATOM 589 N N . ASP A 1 86 ? 1.285 -0.542 8.923 1.00 97.81 86 ASP A N 1
ATOM 590 C CA . ASP A 1 86 ? 1.035 0.182 10.166 1.00 97.81 86 ASP A CA 1
ATOM 591 C C . ASP A 1 86 ? -0.479 0.403 10.244 1.00 97.81 86 ASP A C 1
ATOM 593 O O . ASP A 1 86 ? -1.028 1.151 9.434 1.00 97.81 86 ASP A O 1
ATOM 597 N N . ALA A 1 87 ? -1.174 -0.291 11.146 1.00 97.50 87 ALA A N 1
ATOM 598 C CA . ALA A 1 87 ? -2.635 -0.366 11.156 1.00 97.50 87 ALA A CA 1
ATOM 599 C C . ALA A 1 87 ? -3.219 -0.310 12.568 1.00 97.50 87 ALA A C 1
ATOM 601 O O . ALA A 1 87 ? -2.583 -0.753 13.527 1.00 97.50 87 ALA A O 1
ATOM 602 N N . LEU A 1 88 ? -4.435 0.225 12.694 1.00 96.25 88 LEU A N 1
ATOM 603 C CA . LEU A 1 88 ? -5.196 0.107 13.937 1.00 96.25 88 LEU A CA 1
ATOM 604 C C . LEU A 1 88 ? -5.604 -1.351 14.143 1.00 96.25 88 LEU A C 1
ATOM 606 O O . LEU A 1 88 ? -6.015 -2.022 13.197 1.00 96.25 88 LEU A O 1
ATOM 610 N N . ASP A 1 89 ? -5.494 -1.825 15.379 1.00 94.00 89 ASP A N 1
ATOM 611 C CA . ASP A 1 89 ? -6.055 -3.102 15.803 1.00 94.00 89 ASP A CA 1
ATOM 612 C C . ASP A 1 89 ? -7.596 -3.029 15.754 1.00 94.00 89 ASP A C 1
ATOM 614 O O . ASP A 1 89 ? -8.186 -2.196 16.447 1.00 94.00 89 ASP A O 1
ATOM 618 N N . PRO A 1 90 ? -8.275 -3.862 14.947 1.00 91.94 90 PRO A N 1
ATOM 619 C CA . PRO A 1 90 ? -9.734 -3.828 14.839 1.00 91.94 90 PRO A CA 1
ATOM 620 C C . PRO A 1 90 ? -10.471 -4.167 16.145 1.00 91.94 90 PRO A C 1
ATOM 622 O O . PRO A 1 90 ? -11.550 -3.622 16.388 1.00 91.94 90 PRO A O 1
ATOM 625 N N . ASP A 1 91 ? -9.891 -5.011 17.003 1.00 91.56 91 ASP A N 1
ATOM 626 C CA . ASP A 1 91 ? -10.464 -5.382 18.305 1.00 91.56 91 ASP A CA 1
ATOM 627 C C . ASP A 1 91 ? -10.149 -4.340 19.386 1.00 91.56 91 ASP A C 1
ATOM 629 O O . ASP A 1 91 ? -10.845 -4.231 20.404 1.00 91.56 91 ASP A O 1
ATOM 633 N N . LYS A 1 92 ? -9.103 -3.543 19.164 1.00 90.25 92 LYS A N 1
ATOM 634 C CA . LYS A 1 92 ? -8.687 -2.452 20.042 1.00 90.25 92 LYS A CA 1
ATOM 635 C C . LYS A 1 92 ? -8.378 -1.207 19.214 1.00 90.25 92 LYS A C 1
ATOM 637 O O . LYS A 1 92 ? -7.214 -0.852 19.048 1.00 90.25 92 LYS A O 1
ATOM 642 N N . PRO A 1 93 ? -9.403 -0.470 18.760 1.00 83.81 93 PRO A N 1
ATOM 643 C CA . PRO A 1 93 ? -9.252 0.564 17.735 1.00 83.81 93 PRO A CA 1
ATOM 644 C C . PRO A 1 93 ? -8.366 1.743 18.146 1.00 83.81 93 PRO A C 1
ATOM 646 O O . PRO A 1 93 ? -8.034 2.563 17.307 1.00 83.81 93 PRO A O 1
ATOM 649 N N . THR A 1 94 ? -7.955 1.841 19.411 1.00 88.69 94 THR A N 1
ATOM 650 C CA . THR A 1 94 ? -6.981 2.825 19.896 1.00 88.69 94 THR A CA 1
ATOM 651 C C . THR A 1 94 ? -5.540 2.304 19.937 1.00 88.69 94 THR A C 1
ATOM 653 O O . THR A 1 94 ? -4.665 3.047 20.368 1.00 88.69 94 THR A O 1
ATOM 656 N N . GLU A 1 95 ? -5.258 1.055 19.568 1.00 92.19 95 GLU A N 1
ATOM 657 C CA . GLU A 1 95 ? -3.906 0.489 19.476 1.00 92.19 95 GLU A CA 1
ATOM 658 C C . GLU A 1 95 ? -3.440 0.529 18.012 1.00 92.19 95 GLU A C 1
ATOM 660 O O . GLU A 1 95 ? -4.067 -0.059 17.134 1.00 92.19 95 GLU A O 1
ATOM 665 N N . LEU A 1 96 ? -2.338 1.235 17.740 1.00 96.00 96 LEU A N 1
ATOM 666 C CA . LEU A 1 96 ? -1.666 1.211 16.442 1.00 96.00 96 LEU A CA 1
ATOM 667 C C . LEU A 1 96 ? -0.563 0.155 16.494 1.00 96.00 96 LEU A C 1
ATOM 669 O O . LEU A 1 96 ? 0.297 0.209 17.370 1.00 96.00 96 LEU A O 1
ATOM 673 N N . ASN A 1 97 ? -0.552 -0.768 15.541 1.00 97.19 97 ASN A N 1
ATOM 674 C CA . ASN A 1 97 ? 0.420 -1.851 15.466 1.00 97.19 97 ASN A CA 1
ATOM 675 C C . ASN A 1 97 ? 1.122 -1.853 14.105 1.00 97.19 97 ASN A C 1
ATOM 677 O O . ASN A 1 97 ? 0.525 -1.539 13.077 1.00 97.19 97 ASN A O 1
ATOM 681 N N . LYS A 1 98 ? 2.383 -2.283 14.095 1.00 97.81 98 LYS A N 1
ATOM 682 C CA . LYS A 1 98 ? 3.080 -2.738 12.897 1.00 97.81 98 LYS A CA 1
ATOM 683 C C . LYS A 1 98 ? 2.890 -4.231 12.731 1.00 97.81 98 LYS A C 1
ATOM 685 O O . LYS A 1 98 ? 3.450 -5.001 13.512 1.00 97.81 98 LYS A O 1
ATOM 690 N N . TYR A 1 99 ? 2.192 -4.620 11.681 1.00 98.12 99 TYR A N 1
ATOM 691 C CA . TYR A 1 99 ? 2.069 -6.000 11.237 1.00 98.12 99 TYR A CA 1
ATOM 692 C C . TYR A 1 99 ? 3.129 -6.263 10.174 1.00 98.12 99 TYR A C 1
ATOM 694 O O . TYR A 1 99 ? 3.243 -5.502 9.214 1.00 98.12 99 TYR A O 1
ATOM 702 N N . VAL A 1 100 ? 3.929 -7.311 10.347 1.00 98.12 100 VAL A N 1
ATOM 703 C CA . VAL A 1 100 ? 4.942 -7.736 9.376 1.00 98.12 100 VAL A CA 1
ATOM 704 C C . VAL A 1 100 ? 4.750 -9.207 9.059 1.00 98.12 100 VAL A C 1
ATOM 706 O O . VAL A 1 100 ? 4.568 -10.018 9.966 1.00 98.12 100 VAL A O 1
ATOM 709 N N . ALA A 1 101 ? 4.855 -9.551 7.782 1.00 97.62 101 ALA A N 1
ATOM 710 C CA . ALA A 1 101 ? 4.910 -10.925 7.315 1.00 97.62 101 ALA A CA 1
ATOM 711 C C . ALA A 1 101 ? 6.084 -11.116 6.354 1.00 97.62 101 ALA A C 1
ATOM 713 O O . ALA A 1 101 ? 6.382 -10.240 5.543 1.00 97.62 101 ALA A O 1
ATOM 714 N N . TYR A 1 102 ? 6.730 -12.272 6.460 1.00 95.44 102 TYR A N 1
ATOM 715 C CA . TYR A 1 102 ? 7.830 -12.705 5.606 1.00 95.44 102 TYR A CA 1
ATOM 716 C C . TYR A 1 102 ? 7.365 -13.873 4.721 1.00 95.44 102 TYR A C 1
ATOM 718 O O . TYR A 1 102 ? 6.498 -14.651 5.134 1.00 95.44 102 TYR A O 1
ATOM 726 N N . PRO A 1 103 ? 7.967 -14.080 3.538 1.00 90.12 103 PRO A N 1
ATOM 727 C CA . PRO A 1 103 ? 7.574 -15.161 2.630 1.00 90.12 103 PRO A CA 1
ATOM 728 C C . PRO A 1 103 ? 7.816 -16.571 3.189 1.00 90.12 103 PRO A C 1
ATOM 730 O O . PRO A 1 103 ? 7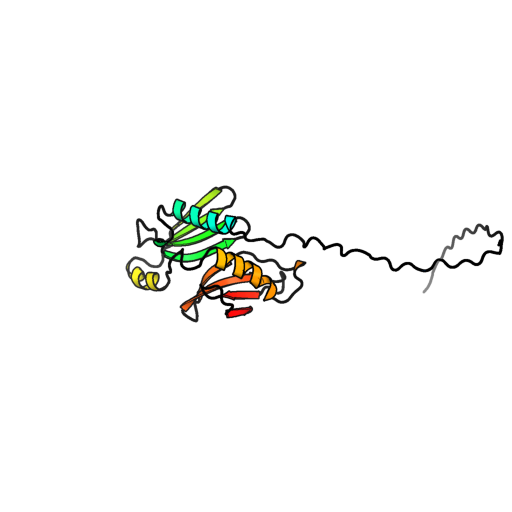.250 -17.538 2.688 1.00 90.12 103 PRO A O 1
ATOM 733 N N . ASP A 1 104 ? 8.642 -16.704 4.230 1.00 91.31 104 ASP A N 1
ATOM 734 C CA . ASP A 1 104 ? 8.891 -17.967 4.934 1.00 91.31 104 ASP A CA 1
ATOM 735 C C . ASP A 1 104 ? 7.815 -18.311 5.986 1.00 91.31 104 ASP A C 1
ATOM 737 O O . ASP A 1 104 ? 7.945 -19.306 6.701 1.00 91.31 104 ASP A O 1
ATOM 741 N N . GLY A 1 105 ? 6.753 -17.503 6.078 1.00 90.75 105 GLY A N 1
ATOM 742 C CA . GLY A 1 105 ? 5.639 -17.686 7.006 1.00 90.75 105 GLY A CA 1
ATOM 743 C C . GLY A 1 105 ? 5.880 -17.112 8.401 1.00 90.75 105 GLY A C 1
ATOM 744 O O . GLY A 1 105 ? 4.986 -17.182 9.243 1.00 90.75 105 GLY A O 1
ATOM 745 N N . ARG A 1 106 ? 7.056 -16.530 8.680 1.00 96.75 106 ARG A N 1
ATOM 746 C CA . ARG A 1 106 ? 7.255 -15.780 9.925 1.00 96.75 106 ARG A CA 1
ATOM 747 C C . ARG A 1 106 ? 6.421 -14.506 9.902 1.00 96.75 106 ARG A C 1
ATOM 749 O O . ARG A 1 106 ? 6.312 -13.831 8.879 1.00 96.75 106 ARG A O 1
ATOM 756 N N . THR A 1 107 ? 5.902 -14.144 11.066 1.00 97.12 107 THR A N 1
ATOM 757 C CA . THR A 1 107 ? 5.137 -12.917 11.275 1.00 97.12 107 THR A CA 1
ATOM 758 C C . THR A 1 107 ? 5.601 -12.211 12.545 1.00 97.12 107 THR A C 1
ATOM 760 O O . THR A 1 107 ? 6.206 -12.824 13.427 1.00 97.12 107 THR A O 1
ATOM 763 N N . ASP A 1 108 ? 5.377 -10.903 12.612 1.00 96.56 108 ASP A N 1
ATOM 764 C CA . ASP A 1 108 ? 5.712 -10.063 13.762 1.00 96.56 108 ASP A CA 1
ATOM 765 C C . ASP A 1 108 ? 4.639 -8.980 13.935 1.00 96.56 108 ASP A C 1
ATOM 767 O O . ASP A 1 108 ? 4.169 -8.405 12.951 1.00 96.56 108 ASP A O 1
ATOM 771 N N . ILE A 1 109 ? 4.253 -8.709 15.182 1.00 96.50 109 ILE A N 1
ATOM 772 C CA . ILE A 1 109 ? 3.287 -7.666 15.544 1.00 96.50 109 ILE A CA 1
ATOM 773 C C . ILE A 1 109 ? 3.933 -6.799 16.615 1.00 96.50 109 ILE A C 1
ATOM 775 O O . ILE A 1 109 ? 4.262 -7.276 17.703 1.00 96.50 109 ILE A O 1
ATOM 779 N N . ARG A 1 110 ? 4.119 -5.515 16.307 1.00 95.44 110 ARG A N 1
ATOM 780 C CA . ARG A 1 110 ? 4.793 -4.569 17.203 1.00 95.44 110 ARG A CA 1
ATOM 781 C C . ARG A 1 110 ? 3.893 -3.375 17.499 1.00 95.44 110 ARG A C 1
ATOM 783 O O . ARG A 1 110 ? 3.580 -2.644 16.564 1.00 95.44 110 ARG A O 1
ATOM 790 N N . PRO A 1 111 ? 3.515 -3.133 18.761 1.00 93.44 111 PRO A N 1
ATOM 791 C CA . PRO A 1 111 ? 2.719 -1.966 19.108 1.00 93.44 111 PRO A CA 1
ATOM 792 C C . PRO A 1 111 ? 3.517 -0.669 18.964 1.00 93.44 111 PRO A C 1
ATOM 794 O O . PRO A 1 111 ? 4.715 -0.619 19.259 1.00 93.44 111 PRO A O 1
ATOM 797 N N . TYR A 1 112 ? 2.828 0.389 18.541 1.00 89.00 112 TYR A N 1
ATOM 798 C CA . TYR A 1 112 ? 3.332 1.753 18.467 1.00 89.00 112 TYR A CA 1
ATOM 799 C C . TYR A 1 112 ? 2.693 2.634 19.534 1.00 89.00 112 TYR A C 1
ATOM 801 O O . TYR A 1 112 ? 1.472 2.700 19.666 1.00 89.00 112 TYR A O 1
ATOM 809 N N . ASP A 1 113 ? 3.531 3.396 20.233 1.00 86.25 113 ASP A N 1
ATOM 810 C CA . ASP A 1 113 ? 3.066 4.551 20.989 1.00 86.25 113 ASP A CA 1
ATOM 811 C C . ASP A 1 113 ? 2.992 5.765 20.052 1.00 86.25 113 ASP A C 1
ATOM 813 O O . ASP A 1 113 ? 4.015 6.288 19.608 1.00 86.25 113 ASP A O 1
ATOM 817 N N . TYR A 1 114 ? 1.772 6.196 19.732 1.00 84.44 114 TYR A N 1
ATOM 818 C CA . TYR A 1 114 ? 1.502 7.398 18.936 1.00 84.44 114 TYR A CA 1
ATOM 819 C C . TYR A 1 114 ? 1.200 8.630 19.812 1.00 84.44 114 TYR A C 1
ATOM 821 O O . TYR A 1 114 ? 0.723 9.653 19.313 1.00 84.44 114 TYR A O 1
ATOM 829 N N . GLY A 1 115 ? 1.503 8.552 21.112 1.00 83.44 115 GLY A N 1
ATOM 830 C CA . GLY A 1 115 ? 1.328 9.635 22.074 1.00 83.44 115 GLY A CA 1
ATOM 831 C C . GLY A 1 115 ? 0.031 9.559 22.874 1.00 83.44 115 GLY A C 1
ATOM 832 O O . GLY A 1 115 ? -0.486 10.606 23.243 1.00 83.44 115 GLY A O 1
ATOM 833 N N . GLY A 1 116 ? -0.488 8.354 23.127 1.00 83.50 116 GLY A N 1
ATOM 834 C CA . GLY A 1 116 ? -1.654 8.134 23.990 1.00 83.50 116 GLY A CA 1
ATOM 835 C C . GLY A 1 116 ? -3.028 8.416 23.361 1.00 83.50 116 GLY A C 1
ATOM 836 O O . GLY A 1 116 ? -3.161 8.881 22.228 1.00 83.50 116 GLY A O 1
ATOM 837 N N . ALA A 1 117 ? -4.085 8.115 24.124 1.00 84.62 117 ALA A N 1
ATOM 838 C CA . ALA A 1 117 ? -5.480 8.198 23.678 1.00 84.62 117 ALA A CA 1
ATOM 839 C C . ALA A 1 117 ? -5.915 9.625 23.294 1.00 84.62 117 ALA A C 1
ATOM 841 O O . ALA A 1 117 ? -6.785 9.810 22.448 1.00 84.62 117 ALA A O 1
ATOM 842 N N . GLU A 1 118 ? -5.287 10.651 23.863 1.00 89.12 118 GLU A N 1
ATOM 843 C CA . GLU A 1 118 ? -5.519 12.058 23.531 1.00 89.12 118 GLU A CA 1
ATOM 844 C C . GLU A 1 118 ? -5.090 12.433 22.104 1.00 89.12 118 GLU A C 1
ATOM 846 O O . GLU A 1 118 ? -5.478 13.486 21.597 1.00 89.12 118 GLU A O 1
ATOM 851 N N . LYS A 1 119 ? -4.274 11.594 21.453 1.00 9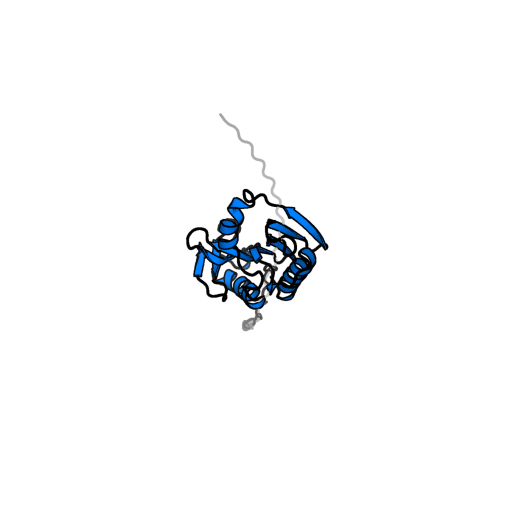1.50 119 LYS A N 1
ATOM 852 C CA . LYS A 1 119 ? -3.854 11.764 20.056 1.00 91.50 119 LYS A CA 1
ATOM 853 C C . LYS A 1 119 ? -4.684 10.947 19.080 1.00 91.50 119 LYS A C 1
ATOM 855 O O . LYS A 1 119 ? -4.440 11.041 17.880 1.00 91.50 119 LYS A O 1
ATOM 860 N N . TYR A 1 120 ? -5.674 10.198 19.561 1.00 90.62 120 TYR A N 1
ATOM 861 C CA . TYR A 1 120 ? -6.441 9.278 18.731 1.00 90.62 120 TYR A CA 1
ATOM 862 C C . TYR A 1 120 ? -7.163 9.975 17.568 1.00 90.62 120 TYR A C 1
ATOM 864 O O . TYR A 1 120 ? -7.029 9.549 16.425 1.00 90.62 120 TYR A O 1
ATOM 872 N N . ASP A 1 121 ? -7.825 11.108 17.814 1.00 92.31 121 ASP A N 1
ATOM 873 C CA . ASP A 1 121 ? -8.497 11.860 16.743 1.00 92.31 121 ASP A CA 1
ATOM 874 C C . ASP A 1 121 ? -7.508 12.349 15.676 1.00 92.31 121 ASP A C 1
ATOM 876 O O . ASP A 1 121 ? -7.798 12.300 14.483 1.00 92.31 121 ASP A O 1
ATOM 880 N N . ALA A 1 122 ? -6.312 12.781 16.091 1.00 91.62 122 ALA A N 1
ATOM 881 C CA . ALA A 1 122 ? -5.261 13.187 15.163 1.00 91.62 122 ALA A CA 1
ATOM 882 C C . ALA A 1 122 ? -4.734 11.988 14.362 1.00 91.62 122 ALA A C 1
ATOM 884 O O . ALA A 1 122 ? -4.560 12.102 13.149 1.00 91.62 122 ALA A O 1
ATOM 885 N N . LEU A 1 123 ? -4.542 10.833 15.008 1.00 92.25 123 LEU A N 1
ATOM 886 C CA . LEU A 1 123 ? -4.157 9.589 14.344 1.00 92.25 123 LEU A CA 1
ATOM 887 C C . LEU A 1 123 ? -5.179 9.196 13.273 1.00 92.25 123 LEU A C 1
ATOM 889 O O . LEU A 1 123 ? -4.779 8.932 12.140 1.00 92.25 123 LEU A O 1
ATOM 893 N N . LEU A 1 124 ? -6.479 9.237 13.589 1.00 93.19 124 LEU A N 1
ATOM 894 C CA . LEU A 1 124 ? -7.552 8.886 12.653 1.00 93.19 124 LEU A CA 1
ATOM 895 C C . LEU A 1 124 ? -7.502 9.704 11.357 1.00 93.19 124 LEU A C 1
ATOM 897 O O . LEU A 1 124 ? -7.778 9.163 10.289 1.00 93.19 124 LEU A O 1
ATOM 901 N N . THR A 1 125 ? -7.079 10.972 11.409 1.00 92.50 125 THR A N 1
ATOM 902 C CA . THR A 1 125 ? -6.916 11.792 10.190 1.00 92.50 125 THR A CA 1
ATOM 903 C C . THR A 1 125 ? -5.815 11.295 9.251 1.00 92.50 125 THR A C 1
ATOM 905 O O . THR A 1 125 ? -5.820 11.620 8.063 1.00 92.50 125 THR A O 1
ATOM 908 N N . THR A 1 126 ? -4.873 10.499 9.761 1.00 92.56 126 THR A N 1
ATOM 909 C CA . THR A 1 126 ? -3.778 9.927 8.969 1.00 92.56 126 THR A CA 1
ATOM 910 C C . THR A 1 126 ? -4.158 8.602 8.316 1.00 92.56 126 THR A C 1
ATOM 912 O O . THR A 1 126 ? -3.582 8.267 7.280 1.00 92.56 126 THR A O 1
ATOM 915 N N . MET A 1 127 ? -5.157 7.902 8.862 1.00 95.50 127 MET A N 1
ATOM 916 C CA . MET A 1 127 ? -5.551 6.564 8.425 1.00 95.50 127 MET A CA 1
ATOM 917 C C . MET A 1 127 ? -6.328 6.583 7.100 1.00 95.50 127 MET A C 1
ATOM 919 O O . MET A 1 127 ? -6.909 7.596 6.694 1.00 95.50 127 MET A O 1
ATOM 923 N N . PHE A 1 128 ? -6.345 5.438 6.427 1.00 97.44 128 PHE A N 1
ATOM 924 C CA . PHE A 1 128 ? -7.171 5.128 5.263 1.00 97.44 128 PHE A CA 1
ATOM 925 C C . PHE A 1 128 ? -7.522 3.631 5.249 1.00 97.44 128 PHE A C 1
ATOM 927 O O . PHE A 1 128 ? -6.937 2.848 5.994 1.00 97.44 128 PHE A O 1
ATOM 934 N N . GLY A 1 129 ? -8.503 3.222 4.442 1.00 97.75 129 GLY A N 1
ATOM 935 C CA . GLY A 1 129 ? -8.889 1.809 4.336 1.00 97.75 129 GLY A CA 1
ATOM 936 C C . GLY A 1 129 ? -7.794 0.965 3.682 1.00 97.75 129 GLY A C 1
ATOM 937 O O . GLY A 1 129 ? -7.218 1.372 2.674 1.00 97.75 129 GLY A O 1
ATOM 938 N N . ALA A 1 130 ? -7.511 -0.218 4.227 1.00 97.81 130 ALA A N 1
ATOM 939 C CA . ALA A 1 130 ? -6.521 -1.143 3.665 1.00 97.81 130 ALA A CA 1
ATOM 940 C C . ALA A 1 130 ? -6.885 -1.638 2.249 1.00 97.81 130 ALA A C 1
ATOM 942 O O . ALA A 1 130 ? -6.015 -2.054 1.483 1.00 97.81 130 ALA A O 1
ATOM 943 N N . ASP A 1 131 ? -8.166 -1.570 1.889 1.00 97.44 131 ASP A N 1
ATOM 944 C CA . ASP A 1 131 ? -8.731 -1.922 0.588 1.00 97.44 131 ASP A CA 1
ATOM 945 C C . ASP A 1 131 ? -8.824 -0.740 -0.395 1.00 97.44 131 ASP A C 1
ATOM 947 O O . ASP A 1 131 ? -9.266 -0.938 -1.526 1.00 97.44 131 ASP A O 1
ATOM 951 N N . LEU A 1 132 ? -8.379 0.464 -0.001 1.00 97.81 132 LEU A N 1
ATOM 952 C CA . LEU A 1 132 ? -8.511 1.702 -0.786 1.00 97.81 132 LEU A CA 1
ATOM 953 C C . LEU A 1 132 ? -7.992 1.568 -2.224 1.00 97.81 132 LEU A C 1
ATOM 955 O O . LEU A 1 132 ? -8.534 2.172 -3.146 1.00 97.81 132 LEU A O 1
ATOM 959 N N . VAL A 1 133 ? -6.917 0.808 -2.403 1.00 98.31 133 VAL A N 1
ATOM 960 C CA . VAL A 1 133 ? -6.265 0.588 -3.695 1.00 98.31 133 VAL A CA 1
ATOM 961 C C . VAL A 1 133 ? -6.556 -0.843 -4.111 1.00 98.31 133 VAL A C 1
ATOM 963 O O . VAL A 1 133 ? -6.469 -1.748 -3.282 1.00 98.31 133 VAL A O 1
ATOM 966 N N . SER A 1 134 ? -6.882 -1.096 -5.377 1.00 98.25 134 SER A N 1
ATOM 967 C CA . SER A 1 134 ? -7.115 -2.470 -5.839 1.00 98.25 134 SER A CA 1
ATOM 968 C C . SER A 1 134 ? -5.798 -3.257 -5.995 1.00 98.25 134 SER A C 1
ATOM 970 O O . SER A 1 134 ? -4.749 -2.652 -6.249 1.00 98.25 134 SER A O 1
ATOM 972 N N . PRO A 1 135 ? -5.806 -4.596 -5.859 1.00 98.44 135 PRO A N 1
ATOM 973 C CA . PRO A 1 135 ? -4.632 -5.414 -6.161 1.00 98.44 135 PRO A CA 1
ATOM 974 C C . PRO A 1 135 ? -4.126 -5.221 -7.599 1.00 98.44 135 PRO A C 1
ATOM 976 O O . PRO A 1 135 ? -2.920 -5.146 -7.828 1.00 98.44 135 PRO A O 1
ATOM 979 N N . GLU A 1 136 ? -5.042 -5.088 -8.559 1.00 98.56 136 GLU A N 1
ATOM 980 C CA . GLU A 1 136 ? -4.740 -4.856 -9.971 1.00 98.56 136 GLU A CA 1
ATOM 981 C C . GLU A 1 136 ? -4.037 -3.512 -10.173 1.00 98.56 136 GLU A C 1
ATOM 983 O O . GLU A 1 136 ? -3.038 -3.440 -10.888 1.00 98.56 136 GLU A O 1
ATOM 988 N N . THR A 1 137 ? -4.506 -2.462 -9.492 1.00 98.62 137 THR A N 1
ATOM 989 C CA . THR A 1 137 ? -3.863 -1.145 -9.500 1.00 98.62 137 THR A CA 1
ATOM 990 C C . THR A 1 137 ? -2.424 -1.249 -9.000 1.00 98.62 137 THR A C 1
ATOM 992 O O . THR A 1 137 ? -1.522 -0.798 -9.698 1.00 98.62 137 THR A O 1
ATOM 995 N N . ILE A 1 138 ? -2.183 -1.911 -7.860 1.00 98.50 138 ILE A N 1
ATOM 996 C CA . ILE A 1 138 ? -0.830 -2.103 -7.301 1.00 98.50 138 ILE A CA 1
ATOM 997 C C . ILE A 1 138 ? 0.108 -2.759 -8.324 1.00 98.50 138 ILE A C 1
ATOM 999 O O . ILE A 1 138 ? 1.220 -2.275 -8.538 1.00 98.50 138 ILE A O 1
ATOM 1003 N N . VAL A 1 139 ? -0.338 -3.842 -8.967 1.00 98.31 139 VAL A N 1
ATOM 1004 C CA . VAL A 1 139 ? 0.467 -4.568 -9.964 1.00 98.31 139 VAL A CA 1
ATOM 1005 C C . VAL A 1 139 ? 0.700 -3.717 -11.215 1.00 98.31 139 VAL A C 1
ATOM 1007 O O . VAL A 1 139 ? 1.829 -3.617 -11.686 1.00 98.31 139 VAL A O 1
ATOM 1010 N N . SER A 1 140 ? -0.329 -3.040 -11.727 1.00 98.06 140 SER A N 1
ATOM 1011 C CA . SER A 1 140 ? -0.187 -2.188 -12.914 1.00 98.06 140 SER A CA 1
ATOM 1012 C C . SER A 1 140 ? 0.734 -0.984 -12.679 1.00 98.06 140 SER A C 1
ATOM 1014 O O . SER A 1 140 ? 1.559 -0.671 -13.535 1.00 98.06 140 SER A O 1
ATOM 1016 N N . SER A 1 141 ? 0.666 -0.345 -11.504 1.00 98.25 141 SER A N 1
ATOM 1017 C CA . SER A 1 141 ? 1.563 0.752 -11.124 1.00 98.25 141 SER A CA 1
ATOM 1018 C C . SER A 1 141 ? 2.997 0.259 -10.941 1.00 98.25 141 SER A C 1
ATOM 1020 O O . SER A 1 141 ? 3.936 0.953 -11.326 1.00 98.25 141 SER A O 1
ATOM 1022 N N . TRP A 1 142 ? 3.182 -0.954 -10.403 1.00 97.25 142 TRP A N 1
ATOM 1023 C CA . TRP A 1 142 ? 4.491 -1.606 -10.347 1.00 97.25 142 TRP A CA 1
ATOM 1024 C C . TRP A 1 142 ? 5.112 -1.740 -11.735 1.00 97.25 142 TRP A C 1
ATOM 1026 O O . TRP A 1 142 ? 6.236 -1.285 -11.950 1.00 97.25 142 TRP A O 1
ATOM 1036 N N . GLU A 1 143 ? 4.375 -2.322 -12.679 1.00 95.44 143 GLU A N 1
ATOM 1037 C CA . GLU A 1 143 ? 4.839 -2.529 -14.051 1.00 95.44 143 GLU A CA 1
ATOM 1038 C C . GLU A 1 143 ? 5.106 -1.206 -14.778 1.00 95.44 143 GLU A C 1
ATOM 1040 O O . GLU A 1 143 ? 6.170 -1.043 -15.383 1.00 95.44 143 GLU A O 1
ATOM 1045 N N . ASP A 1 144 ? 4.188 -0.240 -14.672 1.00 96.31 144 ASP A N 1
ATOM 1046 C CA . ASP A 1 144 ? 4.331 1.081 -15.287 1.00 96.31 144 ASP A CA 1
ATOM 1047 C C . ASP A 1 144 ? 5.545 1.842 -14.735 1.00 96.31 144 ASP A C 1
ATOM 1049 O O . ASP A 1 144 ? 6.222 2.521 -15.504 1.00 96.31 144 ASP A O 1
ATOM 1053 N N . SER A 1 145 ? 5.889 1.678 -13.450 1.00 96.38 145 SER A N 1
ATOM 1054 C CA . SER A 1 145 ? 6.971 2.441 -12.806 1.00 96.38 145 SER A CA 1
ATOM 1055 C C . SER A 1 145 ? 8.325 2.300 -13.497 1.00 96.38 145 SER A C 1
ATOM 1057 O O . SER A 1 145 ? 9.118 3.240 -13.513 1.00 96.38 145 SER A O 1
ATOM 1059 N N . PHE A 1 146 ? 8.590 1.153 -14.119 1.00 94.00 146 PHE A N 1
ATOM 1060 C CA . PHE A 1 146 ? 9.840 0.922 -14.836 1.00 94.00 146 PHE A CA 1
ATOM 1061 C C . PHE A 1 146 ? 9.930 1.680 -16.162 1.00 94.00 146 PHE A C 1
ATOM 1063 O O . PHE A 1 146 ? 11.025 1.872 -16.675 1.00 94.00 146 PHE A O 1
ATOM 1070 N N . ASN A 1 147 ? 8.800 2.139 -16.701 1.00 94.12 147 ASN A N 1
ATOM 1071 C CA . ASN A 1 147 ? 8.757 3.009 -17.876 1.00 94.12 147 ASN A CA 1
ATOM 1072 C C . ASN A 1 147 ? 8.830 4.498 -17.500 1.00 94.12 147 ASN A C 1
ATOM 1074 O O . ASN A 1 147 ? 8.840 5.355 -18.383 1.00 94.12 147 ASN A O 1
ATOM 1078 N N . ARG A 1 148 ? 8.822 4.823 -16.198 1.00 95.31 148 ARG A N 1
ATOM 1079 C CA . ARG A 1 148 ? 8.818 6.204 -15.687 1.00 95.31 148 ARG A CA 1
ATOM 1080 C C . ARG A 1 148 ? 10.179 6.681 -15.209 1.00 95.31 148 ARG A C 1
ATOM 1082 O O . ARG A 1 148 ? 10.360 7.884 -15.072 1.00 95.31 148 ARG A O 1
ATOM 1089 N N . VAL A 1 149 ? 11.103 5.767 -14.939 1.00 94.00 149 VAL A N 1
ATOM 1090 C CA . VAL A 1 149 ? 12.438 6.096 -14.435 1.00 94.00 149 VAL A CA 1
ATOM 1091 C C . VAL A 1 149 ? 13.471 6.076 -15.551 1.00 94.00 149 VAL A C 1
ATOM 1093 O O . VAL A 1 149 ? 13.362 5.325 -16.519 1.00 94.00 149 VAL A O 1
ATOM 1096 N N . GLU A 1 150 ? 14.492 6.907 -15.397 1.00 91.62 150 GLU A N 1
ATOM 1097 C CA . GLU A 1 150 ? 15.647 6.924 -16.292 1.00 91.62 150 GLU A CA 1
ATOM 1098 C C . GLU A 1 150 ? 16.585 5.732 -16.027 1.00 91.62 150 GLU A C 1
ATOM 1100 O O . GLU A 1 150 ? 16.740 5.282 -14.888 1.00 91.62 150 GLU A O 1
ATOM 1105 N N . GLY A 1 151 ? 17.243 5.243 -17.081 1.00 88.19 151 GLY A N 1
ATOM 1106 C CA . GLY A 1 151 ? 18.229 4.160 -17.020 1.00 88.19 151 GLY A CA 1
ATOM 1107 C C . GLY A 1 151 ? 17.869 2.945 -17.877 1.00 88.19 151 GLY A C 1
ATOM 1108 O O . GLY A 1 151 ? 16.776 2.847 -18.433 1.00 88.19 151 GLY A O 1
ATOM 1109 N N . GLU A 1 152 ? 18.810 2.009 -17.989 1.00 86.81 152 GLU A N 1
ATOM 1110 C CA . GLU A 1 152 ? 18.603 0.736 -18.684 1.00 86.81 152 GLU A CA 1
ATOM 1111 C C . GLU A 1 152 ? 17.740 -0.203 -17.836 1.00 86.81 152 GLU A C 1
ATOM 1113 O O . GLU A 1 152 ? 17.981 -0.379 -16.639 1.00 86.81 152 GLU A O 1
ATOM 1118 N N . ARG A 1 153 ? 16.756 -0.862 -18.462 1.00 84.69 153 ARG A N 1
ATOM 1119 C CA . ARG A 1 153 ? 15.796 -1.756 -17.782 1.00 84.69 153 ARG A CA 1
ATOM 1120 C C . ARG A 1 153 ? 16.488 -2.830 -16.938 1.00 84.69 153 ARG A C 1
ATOM 1122 O O . ARG A 1 153 ? 16.053 -3.096 -15.819 1.00 84.69 153 ARG A O 1
ATOM 1129 N N . ALA A 1 154 ? 17.570 -3.401 -17.466 1.00 86.94 154 ALA A N 1
ATOM 1130 C CA . ALA A 1 154 ? 18.339 -4.472 -16.836 1.00 86.94 154 ALA A CA 1
ATOM 1131 C C . ALA A 1 154 ? 19.029 -4.042 -15.524 1.00 86.94 154 ALA A C 1
ATOM 1133 O O . ALA A 1 154 ? 19.287 -4.879 -14.653 1.00 86.94 154 ALA A O 1
ATOM 1134 N N . ASP A 1 155 ? 19.287 -2.742 -15.360 1.00 87.62 155 ASP A N 1
ATOM 1135 C CA . ASP A 1 155 ? 19.958 -2.178 -14.187 1.00 87.62 155 ASP A CA 1
ATOM 1136 C C . ASP A 1 155 ? 18.971 -1.715 -13.103 1.00 87.62 155 ASP A C 1
ATOM 1138 O O . ASP A 1 155 ? 19.373 -1.424 -11.974 1.00 87.62 155 ASP A O 1
ATOM 1142 N N . MET A 1 156 ? 17.670 -1.667 -13.410 1.00 88.62 156 MET A N 1
ATOM 1143 C CA . MET A 1 156 ? 16.641 -1.180 -12.491 1.00 88.62 156 MET A CA 1
ATOM 1144 C C . MET A 1 156 ? 16.403 -2.148 -11.322 1.00 88.62 156 MET A C 1
ATOM 1146 O O . MET A 1 156 ? 16.258 -3.359 -11.509 1.00 88.62 156 MET A O 1
ATOM 1150 N N . LYS A 1 157 ? 16.320 -1.610 -10.094 1.00 87.38 157 LYS A N 1
ATOM 1151 C CA . LYS A 1 157 ? 16.120 -2.388 -8.854 1.00 87.38 157 LYS A CA 1
ATOM 1152 C C . LYS A 1 157 ? 15.006 -1.812 -7.976 1.00 87.38 157 LYS A C 1
ATOM 1154 O O . LYS A 1 157 ? 15.264 -1.142 -6.970 1.00 87.38 157 LYS A O 1
ATOM 1159 N N . ALA A 1 158 ? 13.764 -2.136 -8.318 1.00 91.12 158 ALA A N 1
ATOM 1160 C CA . ALA A 1 158 ? 12.609 -1.802 -7.492 1.00 91.12 158 ALA A CA 1
ATOM 1161 C C . ALA A 1 158 ? 12.526 -2.668 -6.217 1.00 91.12 158 ALA A C 1
ATOM 1163 O O . ALA A 1 158 ? 12.835 -3.861 -6.250 1.00 91.12 158 ALA A O 1
ATOM 1164 N N . THR A 1 159 ? 12.112 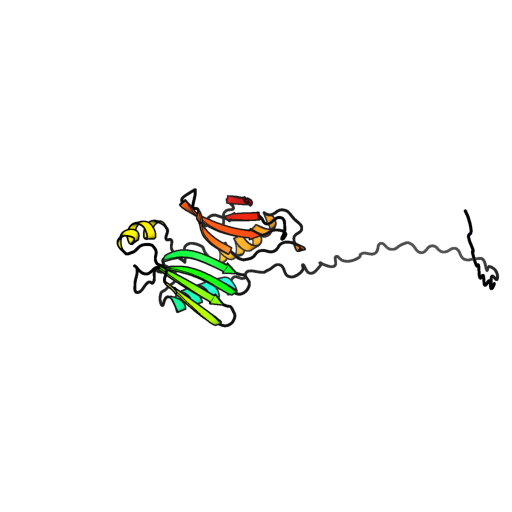-2.070 -5.095 1.00 88.00 159 THR A N 1
ATOM 1165 C CA . THR A 1 159 ? 12.094 -2.721 -3.763 1.00 88.00 159 THR A CA 1
ATOM 1166 C C . THR A 1 159 ? 10.708 -3.137 -3.275 1.00 88.00 159 THR A C 1
ATOM 1168 O O . THR A 1 159 ? 10.602 -3.997 -2.409 1.00 88.00 159 THR A O 1
ATOM 1171 N N . GLY A 1 160 ? 9.650 -2.539 -3.814 1.00 94.50 160 GLY A N 1
ATOM 1172 C CA . GLY A 1 160 ? 8.268 -2.785 -3.408 1.00 94.50 160 GLY A CA 1
ATOM 1173 C C . GLY A 1 160 ? 7.363 -1.603 -3.724 1.00 94.50 160 GLY A C 1
ATOM 1174 O O . GLY A 1 160 ? 7.838 -0.543 -4.140 1.00 94.50 160 GLY A O 1
ATOM 1175 N N . VAL A 1 161 ? 6.066 -1.812 -3.544 1.00 97.81 161 VAL A N 1
ATOM 1176 C CA . VAL A 1 161 ? 5.054 -0.755 -3.597 1.00 97.81 161 VAL A CA 1
ATOM 1177 C C . VAL A 1 161 ? 4.758 -0.337 -2.168 1.00 97.81 161 VAL A C 1
ATOM 1179 O O . VAL A 1 161 ? 4.528 -1.200 -1.321 1.00 97.81 161 VAL A O 1
ATOM 1182 N N . THR A 1 162 ? 4.718 0.965 -1.908 1.00 98.44 162 THR A N 1
ATOM 1183 C CA . THR A 1 162 ? 4.235 1.503 -0.636 1.00 98.44 162 THR A CA 1
ATOM 1184 C C . THR A 1 162 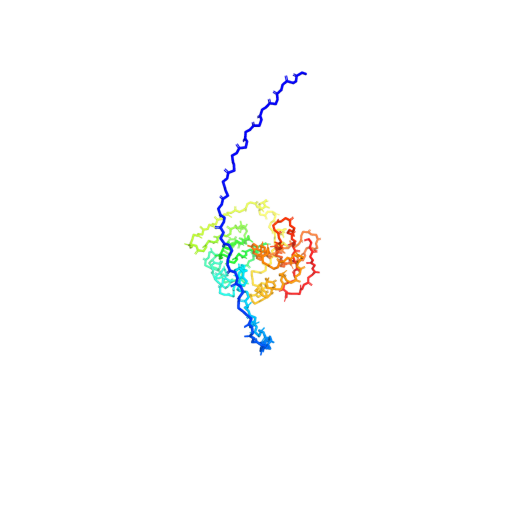? 3.044 2.418 -0.870 1.00 98.44 162 THR A C 1
ATOM 1186 O O . THR A 1 162 ? 3.040 3.226 -1.790 1.00 98.44 162 THR A O 1
ATOM 1189 N N . ILE A 1 163 ? 2.036 2.290 -0.018 1.00 98.44 163 ILE A N 1
ATOM 1190 C CA . ILE A 1 163 ? 0.820 3.095 0.010 1.00 98.44 163 ILE A CA 1
ATOM 1191 C C . ILE A 1 163 ? 0.854 3.879 1.311 1.00 98.44 163 ILE A C 1
ATOM 1193 O O . ILE A 1 163 ? 0.913 3.278 2.385 1.00 98.44 163 ILE A O 1
ATOM 1197 N N . ALA A 1 164 ? 0.859 5.203 1.232 1.00 97.69 164 ALA A N 1
ATOM 1198 C CA . ALA A 1 164 ? 0.890 6.054 2.414 1.00 97.69 164 ALA A CA 1
ATOM 1199 C C . ALA A 1 164 ? 0.335 7.443 2.106 1.00 97.69 164 ALA A C 1
ATOM 1201 O O . ALA A 1 164 ? 0.235 7.858 0.951 1.00 97.69 164 ALA A O 1
ATOM 1202 N N . ARG A 1 165 ? 0.015 8.192 3.161 1.00 94.94 165 ARG A N 1
ATOM 1203 C CA . ARG A 1 165 ? -0.317 9.608 3.033 1.00 94.94 165 ARG A CA 1
ATOM 1204 C C . ARG A 1 165 ? 0.943 10.430 2.763 1.00 94.94 165 ARG A C 1
ATOM 1206 O O . ARG A 1 165 ? 1.917 10.350 3.511 1.00 94.94 165 ARG A O 1
ATOM 1213 N N . ASN A 1 166 ? 0.909 11.258 1.729 1.00 91.00 166 ASN A N 1
ATOM 1214 C CA . ASN A 1 166 ? 1.930 12.256 1.454 1.00 91.00 166 ASN A CA 1
ATOM 1215 C C . ASN A 1 166 ? 1.951 13.307 2.575 1.00 91.00 166 ASN A C 1
ATOM 1217 O O . ASN A 1 166 ? 0.923 13.900 2.900 1.00 91.00 166 ASN A O 1
ATOM 1221 N N . SER A 1 167 ? 3.120 13.570 3.159 1.00 82.81 167 SER A N 1
ATOM 1222 C CA . SER A 1 167 ? 3.254 14.504 4.286 1.00 82.81 167 SER A CA 1
ATOM 1223 C C . SER A 1 167 ? 3.071 15.979 3.909 1.00 82.81 167 SER A C 1
ATOM 1225 O O . SER A 1 167 ? 2.807 16.796 4.787 1.00 82.81 167 SER A O 1
ATOM 1227 N N . GLY A 1 168 ? 3.209 16.327 2.627 1.00 84.19 168 GLY A N 1
ATOM 1228 C CA . GLY A 1 168 ? 3.033 17.682 2.109 1.00 84.19 168 GLY A CA 1
ATOM 1229 C C . GLY A 1 168 ? 1.605 17.974 1.650 1.00 84.19 168 GLY A C 1
ATOM 1230 O O . GLY A 1 168 ? 1.028 18.973 2.074 1.00 84.19 168 GLY A O 1
ATOM 1231 N N . SER A 1 169 ? 1.031 17.125 0.789 1.00 86.50 169 SER A N 1
ATOM 1232 C CA . SER A 1 169 ? -0.328 17.322 0.249 1.00 86.50 169 SER A CA 1
ATOM 1233 C C . SER A 1 169 ? -1.427 16.754 1.148 1.00 86.50 169 SER A C 1
ATOM 1235 O O . SER A 1 169 ? -2.573 17.189 1.067 1.00 86.50 169 SER A O 1
ATOM 1237 N N . GLY A 1 170 ? -1.100 15.784 2.004 1.00 89.25 170 GLY A N 1
ATOM 1238 C CA . GLY A 1 170 ? -2.085 15.042 2.783 1.00 89.25 170 GLY A CA 1
ATOM 1239 C C . GLY A 1 170 ? -2.893 14.035 1.960 1.00 89.25 170 GLY A C 1
ATOM 1240 O O . GLY A 1 170 ? -3.796 13.417 2.517 1.00 89.25 170 GLY A O 1
ATOM 1241 N N . GLU A 1 171 ? -2.600 13.842 0.675 1.00 94.06 171 GLU A N 1
ATOM 1242 C CA . GLU A 1 171 ? -3.278 12.859 -0.180 1.00 94.06 171 GLU A CA 1
ATOM 1243 C C . GLU A 1 171 ? -2.676 11.461 -0.007 1.00 94.06 171 GLU A C 1
ATOM 1245 O O . GLU A 1 171 ? -1.510 11.325 0.364 1.00 94.06 171 GLU A O 1
ATOM 1250 N N . ILE A 1 172 ? -3.464 10.409 -0.247 1.00 97.06 172 ILE A N 1
ATOM 1251 C CA . ILE A 1 172 ? -2.937 9.039 -0.266 1.00 97.06 172 ILE A CA 1
ATOM 1252 C C . ILE A 1 172 ? -2.289 8.783 -1.621 1.00 97.06 172 ILE A C 1
ATOM 1254 O O . ILE A 1 172 ? -2.915 9.005 -2.653 1.00 97.06 172 ILE A O 1
ATOM 1258 N N . GLU A 1 173 ? -1.057 8.287 -1.607 1.00 97.81 173 GLU A N 1
ATOM 1259 C CA . GLU A 1 173 ? -0.285 7.983 -2.806 1.00 97.81 173 GLU A CA 1
ATOM 1260 C C . GLU A 1 173 ? 0.238 6.546 -2.745 1.00 97.81 173 GLU A C 1
ATOM 1262 O O . GLU A 1 173 ? 0.636 6.046 -1.687 1.00 97.81 173 GLU A O 1
ATOM 1267 N N . LEU A 1 174 ? 0.276 5.901 -3.908 1.00 98.31 174 LEU A N 1
ATOM 1268 C CA . LEU A 1 174 ? 1.162 4.775 -4.167 1.00 98.31 174 LEU A CA 1
ATOM 1269 C C . LEU A 1 174 ? 2.519 5.322 -4.579 1.00 98.31 174 LEU A C 1
ATOM 1271 O O . LEU A 1 174 ? 2.587 6.184 -5.451 1.00 98.31 174 LEU A O 1
ATOM 1275 N N . TYR A 1 175 ? 3.602 4.783 -4.037 1.00 97.56 175 TYR A N 1
ATOM 1276 C CA . TYR A 1 175 ? 4.932 5.088 -4.531 1.00 97.56 175 TYR A CA 1
ATOM 1277 C C . TYR A 1 175 ? 5.830 3.861 -4.613 1.00 97.56 175 TYR A C 1
ATOM 1279 O O . TYR A 1 175 ? 5.741 2.926 -3.814 1.00 97.56 175 TYR A O 1
ATOM 1287 N N . ILE A 1 176 ? 6.704 3.877 -5.616 1.00 97.62 176 ILE A N 1
ATOM 1288 C CA . ILE A 1 176 ? 7.648 2.806 -5.924 1.00 97.62 176 ILE A CA 1
ATOM 1289 C C . ILE A 1 176 ? 9.017 3.440 -6.115 1.00 97.62 176 ILE A C 1
ATOM 1291 O O . ILE A 1 176 ? 9.202 4.293 -6.984 1.00 97.62 176 ILE A O 1
ATOM 1295 N N . VAL A 1 177 ? 9.986 3.015 -5.306 1.00 95.62 177 VAL A N 1
ATOM 1296 C CA . VAL A 1 177 ? 11.389 3.400 -5.490 1.00 95.62 177 VAL A CA 1
ATOM 1297 C C . VAL A 1 177 ? 12.010 2.453 -6.506 1.00 95.62 177 VAL A C 1
ATOM 1299 O O . VAL A 1 177 ? 12.056 1.244 -6.276 1.00 95.62 177 VAL A O 1
ATOM 1302 N N . ASN A 1 178 ? 12.490 2.999 -7.617 1.00 93.44 178 ASN A N 1
ATOM 1303 C CA . ASN A 1 178 ? 12.975 2.254 -8.772 1.00 93.44 178 ASN A CA 1
ATOM 1304 C C . ASN A 1 178 ? 14.169 2.963 -9.434 1.00 93.44 178 ASN A C 1
ATOM 1306 O O . ASN A 1 178 ? 14.568 4.040 -9.008 1.00 93.44 178 ASN A O 1
ATOM 1310 N N . GLY A 1 179 ? 14.750 2.359 -10.465 1.00 89.62 179 GLY A N 1
ATOM 1311 C CA . GLY A 1 179 ? 15.911 2.877 -11.187 1.00 89.62 179 GLY A CA 1
ATOM 1312 C C . GLY A 1 179 ? 17.222 2.182 -10.801 1.00 89.62 179 GLY A C 1
ATOM 1313 O O . GLY A 1 179 ? 17.221 1.274 -9.954 1.00 89.62 179 GLY A O 1
ATOM 1314 N N . PRO A 1 180 ? 18.335 2.563 -11.451 1.00 89.44 180 PRO A N 1
ATOM 1315 C CA . PRO A 1 180 ? 19.667 2.059 -11.136 1.00 89.44 180 PRO A CA 1
ATOM 1316 C C . PRO A 1 180 ? 20.058 2.363 -9.689 1.00 89.44 180 PRO A C 1
ATOM 1318 O O . PRO A 1 180 ? 19.625 3.356 -9.110 1.00 89.44 180 PRO A O 1
ATOM 1321 N N . GLU A 1 181 ? 20.929 1.544 -9.099 1.00 86.56 181 GLU A N 1
ATOM 1322 C CA . GLU A 1 181 ? 21.296 1.664 -7.678 1.00 86.56 181 GLU A CA 1
ATOM 1323 C C . GLU A 1 181 ? 21.798 3.064 -7.285 1.00 86.56 181 GLU A C 1
ATOM 1325 O O . GLU A 1 181 ? 21.491 3.540 -6.192 1.00 86.56 181 GLU A O 1
ATOM 1330 N N . ARG A 1 182 ? 22.537 3.729 -8.180 1.00 88.25 182 ARG A N 1
ATOM 1331 C CA . ARG A 1 182 ? 23.102 5.065 -7.941 1.00 88.25 182 ARG A CA 1
ATOM 1332 C C . ARG A 1 182 ? 22.134 6.213 -8.221 1.00 88.25 182 ARG A C 1
ATOM 1334 O O . ARG A 1 182 ? 22.348 7.292 -7.681 1.00 88.25 182 ARG A O 1
ATOM 1341 N N . ASP A 1 183 ? 21.090 5.959 -9.004 1.00 90.88 183 ASP A N 1
ATOM 1342 C CA . ASP A 1 183 ? 20.191 6.967 -9.573 1.00 90.88 183 ASP A CA 1
ATOM 1343 C C . ASP A 1 183 ? 18.724 6.580 -9.314 1.00 90.88 183 ASP A C 1
ATOM 1345 O O . ASP A 1 183 ? 17.859 6.654 -10.192 1.00 90.88 183 ASP A O 1
ATOM 1349 N N . ARG A 1 184 ? 18.453 6.104 -8.090 1.00 92.94 184 ARG A N 1
ATOM 1350 C CA . ARG A 1 184 ? 17.107 5.713 -7.665 1.00 92.94 184 ARG A CA 1
ATOM 1351 C C . ARG A 1 184 ? 16.169 6.914 -7.698 1.00 92.94 184 ARG A C 1
ATOM 1353 O O . ARG A 1 184 ? 16.469 7.965 -7.140 1.00 92.94 184 ARG A O 1
ATOM 1360 N N . GLN A 1 185 ? 15.006 6.692 -8.281 1.00 95.56 185 GLN A N 1
ATOM 1361 C CA . GLN A 1 185 ? 13.908 7.634 -8.415 1.00 95.56 185 GLN A CA 1
ATOM 1362 C C . GLN A 1 185 ? 12.665 7.053 -7.748 1.00 95.56 185 GLN A C 1
ATOM 1364 O O . GLN A 1 185 ? 12.489 5.834 -7.676 1.00 95.56 185 GLN A O 1
ATOM 1369 N N . THR A 1 186 ? 11.788 7.918 -7.256 1.00 96.69 186 THR A N 1
ATOM 1370 C CA . THR A 1 186 ? 10.503 7.503 -6.690 1.00 96.69 186 THR A CA 1
ATOM 1371 C C . THR A 1 186 ? 9.383 7.889 -7.636 1.00 96.69 186 THR A C 1
ATOM 1373 O O . THR A 1 186 ? 9.188 9.066 -7.931 1.00 96.69 186 THR A O 1
ATOM 1376 N N . VAL A 1 187 ? 8.634 6.897 -8.104 1.00 97.69 187 VAL A N 1
ATOM 1377 C CA . VAL A 1 187 ? 7.478 7.088 -8.982 1.00 97.69 187 VAL A CA 1
ATOM 1378 C C . VAL A 1 187 ? 6.216 7.079 -8.135 1.00 97.69 187 VAL A C 1
ATOM 1380 O O . VAL A 1 187 ? 6.042 6.166 -7.332 1.00 97.69 187 VAL A O 1
ATOM 1383 N N . TYR A 1 188 ? 5.351 8.074 -8.315 1.00 98.06 188 TYR A N 1
ATOM 1384 C CA . TYR A 1 188 ? 4.136 8.263 -7.525 1.00 98.06 188 TYR A CA 1
ATOM 1385 C C . TYR A 1 188 ? 2.879 8.112 -8.380 1.00 98.06 188 TYR A C 1
ATOM 1387 O O . TYR A 1 188 ? 2.832 8.583 -9.520 1.00 98.06 188 TYR A O 1
ATOM 1395 N N . TYR A 1 189 ? 1.847 7.528 -7.781 1.00 98.56 189 TYR A N 1
ATOM 1396 C CA . TYR A 1 189 ? 0.530 7.290 -8.356 1.00 98.56 189 TYR A CA 1
ATOM 1397 C C . TYR A 1 189 ? -0.564 7.660 -7.350 1.00 98.56 189 TYR A C 1
ATOM 1399 O O . TYR A 1 189 ? -0.351 7.585 -6.138 1.00 98.56 189 TYR A O 1
ATOM 1407 N N . ASP A 1 190 ? -1.742 8.029 -7.842 1.00 98.19 190 ASP A N 1
ATOM 1408 C CA . ASP A 1 190 ? -2.940 8.147 -7.008 1.00 98.19 190 ASP A CA 1
ATOM 1409 C C . ASP A 1 190 ? -3.526 6.753 -6.668 1.00 98.19 190 ASP A C 1
ATOM 1411 O O . ASP A 1 190 ? -3.082 5.737 -7.217 1.00 98.19 190 ASP A O 1
ATOM 1415 N N . PRO A 1 191 ? -4.543 6.658 -5.787 1.00 98.06 191 PRO A N 1
ATOM 1416 C CA . PRO A 1 191 ? -5.154 5.376 -5.432 1.00 98.06 191 PRO A CA 1
ATOM 1417 C C . PRO A 1 191 ? -5.862 4.649 -6.587 1.00 98.06 191 PRO A C 1
ATOM 1419 O O . PRO A 1 191 ? -6.122 3.452 -6.481 1.00 98.06 191 PRO A O 1
ATOM 1422 N N . ALA A 1 192 ? -6.178 5.351 -7.681 1.00 98.06 192 ALA A N 1
ATOM 1423 C CA . ALA A 1 192 ? -6.752 4.766 -8.890 1.00 98.06 192 ALA A CA 1
ATOM 1424 C C . ALA A 1 192 ? -5.676 4.225 -9.853 1.00 98.06 192 ALA A C 1
ATOM 1426 O O . ALA A 1 192 ? -6.013 3.531 -10.813 1.00 98.06 192 ALA A O 1
ATOM 1427 N N . GLY A 1 193 ? -4.393 4.492 -9.588 1.00 97.94 193 GLY A N 1
ATOM 1428 C CA . GLY A 1 193 ? -3.268 4.099 -10.435 1.00 97.94 193 GLY A CA 1
ATOM 1429 C C . GLY A 1 193 ? -2.872 5.149 -11.467 1.00 97.94 193 GLY A C 1
ATOM 1430 O O . GLY A 1 193 ? -2.064 4.859 -12.350 1.00 97.94 193 GLY A O 1
ATOM 1431 N N . THR A 1 194 ? -3.408 6.368 -11.385 1.00 98.31 194 THR A N 1
ATOM 1432 C CA . THR A 1 194 ? -3.000 7.465 -12.266 1.00 98.31 194 THR A CA 1
ATOM 1433 C C . THR A 1 194 ? -1.611 7.937 -11.868 1.00 98.31 194 THR A C 1
ATOM 1435 O O . THR A 1 194 ? -1.372 8.280 -10.713 1.00 98.31 194 THR A O 1
ATOM 1438 N N . PHE A 1 195 ? -0.690 7.991 -12.829 1.00 98.31 195 PHE A N 1
ATOM 1439 C CA . PHE A 1 195 ? 0.637 8.564 -12.619 1.00 98.31 195 PHE A CA 1
ATOM 1440 C C . PHE A 1 195 ? 0.548 10.029 -12.166 1.00 98.31 195 PHE A C 1
ATOM 1442 O O . PHE A 1 195 ? -0.147 10.835 -12.786 1.00 98.31 195 PHE A O 1
ATOM 1449 N N . LEU A 1 196 ? 1.305 10.372 -11.123 1.00 97.38 196 LEU A N 1
ATOM 1450 C CA . LEU A 1 196 ? 1.381 11.723 -10.573 1.00 97.38 196 LEU A CA 1
ATOM 1451 C C . LEU A 1 196 ? 2.696 12.410 -10.940 1.00 97.38 196 LEU A C 1
ATOM 1453 O O . LEU A 1 196 ? 2.691 13.494 -11.522 1.00 97.38 196 LEU A O 1
ATOM 1457 N N . ARG A 1 197 ? 3.829 11.809 -10.557 1.00 97.00 197 ARG A N 1
ATOM 1458 C CA . ARG A 1 197 ? 5.165 12.404 -10.724 1.00 97.00 197 ARG A CA 1
ATOM 1459 C C . ARG A 1 197 ? 6.285 11.383 -10.530 1.00 97.00 197 ARG A C 1
ATOM 1461 O O . ARG A 1 197 ? 6.067 10.302 -9.985 1.00 97.00 197 ARG A O 1
ATOM 1468 N N . VAL A 1 198 ? 7.494 11.793 -10.900 1.00 97.06 198 VAL A N 1
ATOM 1469 C CA . VAL A 1 198 ? 8.762 11.168 -10.499 1.00 97.06 198 VAL A CA 1
ATOM 1470 C C . VAL A 1 198 ? 9.536 12.172 -9.642 1.00 97.06 198 VAL A C 1
ATOM 1472 O O . VAL A 1 198 ? 9.475 13.372 -9.918 1.00 97.06 198 VAL A O 1
ATOM 1475 N N . SER A 1 199 ? 10.212 11.700 -8.593 1.00 93.00 199 SER A N 1
ATOM 1476 C CA . SER A 1 199 ? 11.089 12.495 -7.721 1.00 93.00 199 SER A CA 1
ATOM 1477 C C . SER A 1 199 ? 12.441 11.839 -7.517 1.00 93.00 199 SER A C 1
ATOM 1479 O O . SER A 1 199 ? 12.510 10.591 -7.585 1.00 93.00 199 SER A O 1
#